Protein AF-A0A9X4F1B0-F1 (afdb_monomer_lite)

Sequence (194 aa):
MTNMTQTQSIPEAIMDEMKFLKGLIDATNFKSEKLDIEIDTTTKAVSFPEFNGCAVGMLINTGKCFYTSEEDACSSVYDLMYIISTDCQPSLTGGTTVRLNSSVKWQGVAPRTFSCEYDLASEAGIPPSIYEAYAYLSANSELSKGELLEIFGGAVCSLACNTFYYDFDYAGDLESFYFDAYAAFNRDLETIQH

Radius of gyration: 16.37 Å; chains: 1; bounding box: 52×37×41 Å

Foldseek 3Di:
DDPPPVQLAQPPLCVLVLVQVVCLVVVNPDDDPPAPQAADPVDSQWDFDDDPRFRLFIAGGSPPPLPPPVDDSVVSLLVLCVQFPKAWDPDPVDAQKIKIKTWGDDPQADIDIDIDIDRLVPLAAPPSRLSVNLSSCVVGDPDHSRVSVRSSRSNSNNCCVPYQVPPCVRHPPPPDRGNRNVSRSVVNVVSVVD

Structure (mmCIF, N/CA/C/O backbone):
data_AF-A0A9X4F1B0-F1
#
_entry.id   AF-A0A9X4F1B0-F1
#
loop_
_atom_site.group_PDB
_atom_site.id
_atom_site.type_symbol
_atom_site.label_atom_id
_atom_site.label_alt_id
_atom_site.label_comp_id
_atom_site.label_asym_id
_atom_site.label_entity_id
_atom_site.label_seq_id
_atom_site.pdbx_PDB_ins_code
_atom_site.Cartn_x
_atom_site.Cartn_y
_atom_site.Cartn_z
_atom_site.occupancy
_atom_site.B_iso_or_equiv
_atom_site.auth_seq_id
_atom_site.auth_comp_id
_atom_site.auth_asym_id
_atom_site.auth_atom_id
_atom_site.pdbx_PDB_model_num
ATOM 1 N N . MET A 1 1 ? 28.992 -13.591 -9.289 1.00 33.53 1 MET A N 1
ATOM 2 C CA . MET A 1 1 ? 28.384 -12.489 -8.521 1.00 33.53 1 MET A CA 1
ATOM 3 C C . MET A 1 1 ? 26.982 -12.938 -8.194 1.00 33.53 1 MET A C 1
ATOM 5 O O . MET A 1 1 ? 26.207 -13.176 -9.105 1.00 33.53 1 MET A O 1
ATOM 9 N N . THR A 1 2 ? 26.737 -13.244 -6.928 1.00 30.97 2 THR A N 1
ATOM 10 C CA . THR A 1 2 ? 25.437 -13.689 -6.430 1.00 30.97 2 THR A CA 1
ATOM 11 C C . THR A 1 2 ? 24.488 -12.502 -6.515 1.00 30.97 2 THR A C 1
ATOM 13 O O . THR A 1 2 ? 24.719 -11.500 -5.843 1.00 30.97 2 THR A O 1
ATOM 16 N N . ASN A 1 3 ? 23.465 -12.598 -7.368 1.00 32.06 3 ASN A N 1
ATOM 17 C CA . ASN A 1 3 ? 22.333 -11.682 -7.337 1.00 32.06 3 ASN A CA 1
ATOM 18 C C . ASN A 1 3 ? 21.725 -11.782 -5.939 1.00 32.06 3 ASN A C 1
ATOM 20 O O . ASN A 1 3 ? 21.095 -12.782 -5.602 1.00 32.06 3 ASN A O 1
ATOM 24 N N . MET A 1 4 ? 21.969 -10.774 -5.106 1.00 32.81 4 MET A N 1
ATOM 25 C CA . MET A 1 4 ? 21.126 -10.537 -3.948 1.00 32.81 4 MET A CA 1
ATOM 26 C C . MET A 1 4 ? 19.821 -9.977 -4.502 1.00 32.81 4 MET A C 1
ATOM 28 O O . MET A 1 4 ? 19.655 -8.767 -4.598 1.00 32.81 4 MET A O 1
ATOM 32 N N . THR A 1 5 ? 18.914 -10.858 -4.919 1.00 38.12 5 THR A N 1
ATOM 33 C CA . THR A 1 5 ? 17.488 -10.540 -4.884 1.00 38.12 5 THR A CA 1
ATOM 34 C C . THR A 1 5 ? 17.197 -10.186 -3.435 1.00 38.12 5 THR A C 1
ATOM 36 O O . THR A 1 5 ? 17.146 -11.067 -2.578 1.00 38.12 5 THR A O 1
ATOM 39 N N . GLN A 1 6 ? 17.141 -8.887 -3.138 1.00 43.72 6 GLN A N 1
ATOM 40 C CA . GLN A 1 6 ? 16.559 -8.390 -1.903 1.00 43.72 6 GLN A CA 1
ATOM 41 C C . GLN A 1 6 ? 15.164 -9.003 -1.853 1.00 43.72 6 GLN A C 1
ATOM 43 O O . GLN A 1 6 ? 14.332 -8.703 -2.706 1.00 43.72 6 GLN A O 1
ATOM 48 N N . THR A 1 7 ? 14.947 -9.952 -0.946 1.00 48.16 7 THR A N 1
ATOM 49 C CA . THR A 1 7 ? 13.636 -10.565 -0.780 1.00 48.16 7 THR A CA 1
ATOM 50 C C . THR A 1 7 ? 12.673 -9.442 -0.422 1.00 48.16 7 THR A C 1
ATOM 52 O O . THR A 1 7 ? 12.816 -8.812 0.625 1.00 48.16 7 THR A O 1
ATOM 55 N N . GLN A 1 8 ? 11.753 -9.149 -1.336 1.00 60.47 8 GLN A N 1
ATOM 56 C CA . GLN A 1 8 ? 10.636 -8.238 -1.141 1.00 60.47 8 GLN A CA 1
ATOM 57 C C . GLN A 1 8 ? 9.850 -8.785 0.061 1.00 60.47 8 GLN A C 1
ATOM 59 O O . GLN A 1 8 ? 9.209 -9.824 -0.049 1.00 60.47 8 GLN A O 1
ATOM 64 N N . SER A 1 9 ? 10.017 -8.202 1.254 1.00 73.12 9 SER A N 1
ATOM 65 C CA . SER A 1 9 ? 9.435 -8.768 2.476 1.00 73.12 9 SER A CA 1
ATOM 66 C C . SER A 1 9 ? 8.423 -7.813 3.082 1.00 73.12 9 SER A C 1
ATOM 68 O O . SER A 1 9 ? 8.792 -6.769 3.625 1.00 73.12 9 SER A O 1
ATOM 70 N N . ILE A 1 10 ? 7.152 -8.206 3.040 1.00 87.75 10 ILE A N 1
ATOM 71 C CA . ILE A 1 10 ? 6.103 -7.605 3.863 1.00 87.75 10 ILE A CA 1
ATOM 72 C C . ILE A 1 10 ? 6.537 -7.724 5.340 1.00 87.75 10 ILE A C 1
ATOM 74 O O . ILE A 1 10 ? 6.800 -8.843 5.794 1.00 87.75 10 ILE A O 1
ATOM 78 N N . PRO A 1 11 ? 6.627 -6.620 6.110 1.00 91.38 11 PRO A N 1
ATOM 79 C CA . PRO A 1 11 ? 6.965 -6.681 7.526 1.00 91.38 11 PRO A CA 1
ATOM 80 C C . PRO A 1 11 ? 6.012 -7.602 8.297 1.00 91.38 11 PRO A C 1
ATOM 82 O O . PRO A 1 11 ? 4.794 -7.504 8.161 1.00 91.38 11 PRO A O 1
ATOM 85 N N . GLU A 1 12 ? 6.555 -8.460 9.166 1.00 89.44 12 GLU A N 1
ATOM 86 C CA . GLU A 1 12 ? 5.761 -9.421 9.953 1.00 89.44 12 GLU A CA 1
ATOM 87 C C . GLU A 1 12 ? 4.644 -8.735 10.759 1.00 89.44 12 GLU A C 1
ATOM 89 O O . GLU A 1 12 ? 3.539 -9.260 10.874 1.00 89.44 12 GLU A O 1
ATOM 94 N N . ALA A 1 13 ? 4.909 -7.516 11.239 1.00 90.81 13 ALA A N 1
ATOM 95 C CA . ALA A 1 13 ? 3.975 -6.707 12.017 1.00 90.81 13 ALA A CA 1
ATOM 96 C C . ALA A 1 13 ? 2.669 -6.347 11.287 1.00 90.81 13 ALA A C 1
ATOM 98 O O . ALA A 1 13 ? 1.725 -5.933 11.953 1.00 90.81 13 ALA A O 1
ATOM 99 N N . ILE A 1 14 ? 2.623 -6.470 9.955 1.00 92.44 14 ILE A N 1
ATOM 100 C CA . ILE A 1 14 ? 1.449 -6.134 9.131 1.00 92.44 14 ILE A CA 1
ATOM 101 C C . ILE A 1 14 ? 0.920 -7.327 8.324 1.00 92.44 14 ILE A C 1
ATOM 103 O O . ILE A 1 14 ? 0.084 -7.181 7.432 1.00 92.44 14 ILE A O 1
ATOM 107 N N . MET A 1 15 ? 1.451 -8.521 8.589 1.00 89.94 15 MET A N 1
ATOM 108 C CA . MET A 1 15 ? 1.166 -9.720 7.807 1.00 89.94 15 MET A CA 1
ATOM 109 C C . MET A 1 15 ? -0.302 -10.153 7.913 1.00 89.94 15 MET A C 1
ATOM 111 O O . MET A 1 15 ? -0.893 -10.596 6.927 1.00 89.94 15 MET A O 1
ATOM 115 N N . ASP A 1 16 ? -0.892 -10.037 9.105 1.00 88.81 16 ASP A N 1
ATOM 116 C CA . ASP A 1 16 ? -2.284 -10.427 9.344 1.00 88.81 16 ASP A CA 1
ATOM 117 C C . ASP A 1 16 ? -3.244 -9.507 8.561 1.00 88.81 16 ASP A C 1
ATOM 119 O O . ASP A 1 16 ? -4.228 -9.984 7.993 1.00 88.81 16 ASP A O 1
ATOM 123 N N . GLU A 1 17 ? -2.925 -8.215 8.448 1.00 89.75 17 GLU A N 1
ATOM 124 C CA . GLU A 1 17 ? -3.649 -7.225 7.644 1.00 89.75 17 GLU A CA 1
ATOM 125 C C . GLU A 1 17 ? -3.557 -7.519 6.145 1.00 89.75 17 GLU A C 1
ATOM 127 O O . GLU A 1 17 ? -4.572 -7.477 5.450 1.00 89.75 17 GLU A O 1
ATOM 132 N N . MET A 1 18 ? -2.369 -7.863 5.638 1.00 91.62 18 MET A N 1
ATOM 133 C CA . MET A 1 18 ? -2.198 -8.186 4.215 1.00 91.62 18 MET A CA 1
ATOM 134 C C . MET A 1 18 ? -2.918 -9.490 3.837 1.00 91.62 18 MET A C 1
ATOM 136 O O . MET A 1 18 ? -3.557 -9.569 2.788 1.00 91.62 18 MET A O 1
ATOM 140 N N . LYS A 1 19 ? -2.906 -10.498 4.721 1.00 88.06 19 LYS A N 1
ATOM 141 C CA . LYS A 1 19 ? -3.709 -11.724 4.552 1.00 88.06 19 LYS A CA 1
ATOM 142 C C . LYS A 1 19 ? -5.207 -11.443 4.591 1.00 88.06 19 LYS A C 1
ATOM 144 O O . LYS A 1 19 ? -5.957 -12.033 3.816 1.00 88.06 19 LYS A O 1
ATOM 149 N N . PHE A 1 20 ? -5.640 -10.537 5.465 1.00 87.12 20 PHE A N 1
ATOM 150 C CA . PHE A 1 20 ? -7.028 -10.097 5.501 1.00 87.12 20 PHE A CA 1
ATOM 151 C C . PHE A 1 20 ? -7.445 -9.446 4.187 1.00 87.12 20 PHE A C 1
ATOM 153 O O . PHE A 1 20 ? -8.423 -9.883 3.583 1.00 87.12 20 PHE A O 1
ATOM 160 N N . LEU A 1 21 ? -6.654 -8.491 3.696 1.00 87.75 21 LEU A N 1
ATOM 161 C CA . LEU A 1 21 ? -6.894 -7.820 2.422 1.00 87.75 21 LEU A CA 1
ATOM 162 C C . LEU A 1 21 ? -6.955 -8.807 1.243 1.00 87.75 21 LEU A C 1
ATOM 164 O O . LEU A 1 21 ? -7.849 -8.708 0.404 1.00 87.75 21 LEU A O 1
ATOM 168 N N . LYS A 1 22 ? -6.081 -9.820 1.218 1.00 87.62 22 LYS A N 1
ATOM 169 C CA . LYS A 1 22 ? -6.146 -10.919 0.240 1.00 87.62 22 LYS A CA 1
ATOM 170 C C . LYS A 1 22 ? -7.452 -11.696 0.307 1.00 87.62 22 LYS A C 1
ATOM 172 O O . LYS A 1 22 ? -8.064 -11.951 -0.726 1.00 87.62 22 LYS A O 1
ATOM 177 N N . GLY A 1 23 ? -7.899 -12.023 1.518 1.00 83.75 23 GLY A N 1
ATOM 178 C CA . GLY A 1 23 ? -9.178 -12.687 1.730 1.00 83.75 23 GLY A CA 1
ATOM 179 C C . GLY A 1 23 ? -10.347 -11.908 1.123 1.00 83.75 23 GLY A C 1
ATOM 180 O O . GLY A 1 23 ? -11.188 -12.510 0.452 1.00 83.75 23 GLY A O 1
ATOM 181 N N . LEU A 1 24 ? -10.343 -10.576 1.280 1.00 80.81 24 LEU A N 1
ATOM 182 C CA . LEU A 1 24 ? -11.336 -9.683 0.669 1.00 80.81 24 LEU A CA 1
ATOM 183 C C . LEU A 1 24 ? -11.280 -9.691 -0.856 1.00 80.81 24 LEU A C 1
ATOM 185 O O . LEU A 1 24 ? -12.324 -9.777 -1.499 1.00 80.81 24 LEU A O 1
ATOM 189 N N . ILE A 1 25 ? -10.075 -9.605 -1.426 1.00 84.31 25 ILE A N 1
ATOM 190 C CA . ILE A 1 25 ? -9.857 -9.618 -2.879 1.00 84.31 25 ILE A CA 1
ATOM 191 C C . ILE A 1 25 ? -10.375 -10.924 -3.489 1.00 84.31 25 ILE A C 1
ATOM 193 O O . ILE A 1 25 ? -11.058 -10.899 -4.511 1.00 84.31 25 ILE A O 1
ATOM 197 N N . ASP A 1 26 ? -10.117 -12.053 -2.831 1.00 82.50 26 ASP A N 1
ATOM 198 C CA . ASP A 1 26 ? -10.555 -13.374 -3.292 1.00 82.50 26 ASP A CA 1
ATOM 199 C C . ASP A 1 26 ? -12.047 -13.640 -3.033 1.00 82.50 26 ASP A C 1
ATOM 201 O O . ASP A 1 26 ? -12.550 -14.719 -3.353 1.00 82.50 26 ASP A O 1
ATOM 205 N N . ALA A 1 27 ? -12.761 -12.686 -2.420 1.00 72.31 27 ALA A N 1
ATOM 206 C CA . ALA A 1 27 ? -14.133 -12.841 -1.935 1.00 72.31 27 ALA A CA 1
ATOM 207 C C . ALA A 1 27 ? -14.325 -14.088 -1.048 1.00 72.31 27 ALA A C 1
ATOM 209 O O . ALA A 1 27 ? -15.426 -14.630 -0.907 1.00 72.31 27 ALA A O 1
ATOM 210 N N . THR A 1 28 ? -13.244 -14.548 -0.422 1.00 60.69 28 THR A N 1
ATOM 211 C CA . THR A 1 28 ? -13.308 -15.551 0.632 1.00 60.69 28 THR A CA 1
ATOM 212 C C . THR A 1 28 ? -13.717 -14.810 1.898 1.00 60.69 28 THR A C 1
ATOM 214 O O . THR A 1 28 ? -13.151 -13.767 2.202 1.00 60.69 28 THR A O 1
ATOM 217 N N . ASN A 1 29 ? -14.734 -15.282 2.623 1.00 57.25 29 ASN A N 1
ATOM 218 C CA . ASN A 1 29 ? -15.182 -14.664 3.880 1.00 57.25 29 ASN A CA 1
ATOM 219 C C . ASN A 1 29 ? -14.100 -14.800 4.973 1.00 57.25 29 ASN A C 1
ATOM 221 O O . ASN A 1 29 ? -14.256 -15.559 5.931 1.00 57.25 29 ASN A O 1
ATOM 225 N N . PHE A 1 30 ? -12.980 -14.100 4.814 1.00 59.97 30 PHE A N 1
ATOM 226 C CA . PHE A 1 30 ? -11.864 -14.110 5.733 1.00 59.97 30 PHE A CA 1
ATOM 227 C C . PHE A 1 30 ? -12.185 -13.172 6.892 1.00 59.97 30 PHE A C 1
ATOM 229 O O . PHE A 1 30 ? -12.350 -11.966 6.724 1.00 59.97 30 PHE A O 1
ATOM 236 N N . LYS A 1 31 ? -12.288 -13.749 8.086 1.00 61.03 31 LYS A N 1
ATOM 237 C CA . LYS A 1 31 ? -12.409 -13.012 9.339 1.00 61.03 31 LYS A CA 1
ATOM 238 C C . LYS A 1 31 ? -11.151 -13.283 10.144 1.00 61.03 31 LYS A C 1
ATOM 240 O O . LYS A 1 31 ? -10.922 -14.420 10.549 1.00 61.03 31 LYS A O 1
ATOM 245 N N . SER A 1 32 ? -10.336 -12.258 10.359 1.00 56.75 32 SER A N 1
ATOM 246 C CA . SER A 1 32 ? -9.259 -12.345 11.341 1.00 56.75 32 SER A CA 1
ATOM 247 C C . SER A 1 32 ? -9.835 -11.995 12.706 1.00 56.75 32 SER A C 1
ATOM 249 O O . SER A 1 32 ? -10.306 -10.882 12.901 1.00 56.75 32 SER A O 1
ATOM 251 N N . GLU A 1 33 ? -9.770 -12.920 13.666 1.00 58.81 33 GLU A N 1
ATOM 252 C CA . GLU A 1 33 ? -10.184 -12.663 15.057 1.00 58.81 33 GLU A CA 1
ATOM 253 C C . GLU A 1 33 ? -9.359 -11.546 15.726 1.00 58.81 33 GLU A C 1
ATOM 255 O O . GLU A 1 33 ? -9.761 -11.011 16.755 1.00 58.81 33 GLU A O 1
ATOM 260 N N . LYS A 1 34 ? -8.206 -11.185 15.144 1.00 60.31 34 LYS A N 1
ATOM 261 C CA . LYS A 1 34 ? -7.325 -10.112 15.626 1.00 60.31 34 LYS A CA 1
ATOM 262 C C . LYS A 1 34 ? -7.602 -8.750 14.992 1.00 60.31 34 LYS A C 1
ATOM 264 O O . LYS A 1 34 ? -7.084 -7.750 15.482 1.00 60.31 34 LYS A O 1
ATOM 269 N N . LEU A 1 35 ? -8.341 -8.707 13.883 1.00 62.69 35 LEU A N 1
ATOM 270 C CA . LEU A 1 35 ? -8.624 -7.474 13.159 1.00 62.69 35 LEU A CA 1
ATOM 271 C C . LEU A 1 35 ? -10.096 -7.130 13.352 1.00 62.69 35 LEU A C 1
ATOM 273 O O . LEU A 1 35 ? -10.968 -7.723 12.723 1.00 62.69 35 LEU A O 1
ATOM 277 N N . ASP A 1 36 ? -10.358 -6.161 14.226 1.00 66.56 36 ASP A N 1
ATOM 278 C CA . ASP A 1 36 ? -11.689 -5.579 14.402 1.00 66.56 36 ASP A CA 1
ATOM 279 C C . ASP A 1 36 ? -11.979 -4.597 13.252 1.00 66.56 36 ASP A C 1
ATOM 281 O O . ASP A 1 36 ? -11.922 -3.376 13.405 1.00 66.56 36 ASP A O 1
ATOM 285 N N . ILE A 1 37 ? -12.166 -5.148 12.047 1.00 69.81 37 ILE A N 1
ATOM 286 C CA . ILE A 1 37 ? -12.457 -4.400 10.819 1.00 69.81 37 ILE A CA 1
ATOM 287 C C . ILE A 1 37 ? -13.871 -4.761 10.368 1.00 69.81 37 ILE A C 1
ATOM 289 O O . ILE A 1 37 ? -14.137 -5.879 9.922 1.00 69.81 37 ILE A O 1
ATOM 293 N N . GLU A 1 38 ? -14.779 -3.794 10.458 1.00 63.78 38 GLU A N 1
ATOM 294 C CA . GLU A 1 38 ? -16.081 -3.871 9.801 1.00 63.78 38 GLU A CA 1
ATOM 295 C C . GLU A 1 38 ? -15.926 -3.405 8.352 1.00 63.78 38 GLU A C 1
ATOM 297 O O . GLU A 1 38 ? -15.273 -2.399 8.095 1.00 63.78 38 GLU A O 1
ATOM 302 N N . ILE A 1 39 ? -16.506 -4.149 7.412 1.00 64.69 39 ILE A N 1
ATOM 303 C CA . ILE A 1 39 ? -16.523 -3.799 5.991 1.00 64.69 39 ILE A CA 1
ATOM 304 C C . ILE A 1 39 ? -17.965 -3.663 5.557 1.00 64.69 39 ILE A C 1
ATOM 306 O O . ILE A 1 39 ? -18.800 -4.521 5.863 1.00 64.69 39 ILE A O 1
ATOM 310 N N . ASP A 1 40 ? -18.244 -2.610 4.800 1.00 58.22 40 ASP A N 1
ATOM 311 C CA . ASP A 1 40 ? -19.536 -2.447 4.163 1.00 58.22 40 ASP A CA 1
ATOM 312 C C . ASP A 1 40 ? -19.747 -3.513 3.076 1.00 58.22 40 ASP A C 1
ATOM 314 O O . ASP A 1 40 ? -19.269 -3.418 1.947 1.00 58.22 40 ASP A O 1
ATOM 318 N N . THR A 1 41 ? -20.508 -4.547 3.434 1.00 56.31 41 THR A N 1
ATOM 319 C CA . THR A 1 41 ? -20.880 -5.657 2.543 1.00 56.31 41 THR A CA 1
ATOM 320 C C . THR A 1 41 ? -21.817 -5.263 1.396 1.00 56.31 41 THR A C 1
ATOM 322 O O . THR A 1 41 ? -22.131 -6.109 0.557 1.00 56.31 41 THR A O 1
ATOM 325 N N . THR A 1 42 ? -22.298 -4.014 1.349 1.00 53.53 42 THR A N 1
ATOM 326 C CA . THR A 1 42 ? -23.206 -3.542 0.292 1.00 53.53 42 THR A CA 1
ATOM 327 C C . THR A 1 42 ? -22.476 -3.070 -0.969 1.00 53.53 42 THR A C 1
ATOM 329 O O . THR A 1 42 ? -23.097 -2.974 -2.030 1.00 53.53 42 THR A O 1
ATOM 332 N N . THR A 1 43 ? -21.158 -2.848 -0.896 1.00 59.19 43 THR A N 1
ATOM 333 C CA . THR A 1 43 ? -20.305 -2.472 -2.035 1.00 59.19 43 THR A CA 1
ATOM 334 C C . THR A 1 43 ? -19.128 -3.443 -2.198 1.00 59.19 43 THR A C 1
ATOM 336 O O . THR A 1 43 ? -18.871 -4.288 -1.341 1.00 59.19 43 THR A O 1
ATOM 339 N N . LYS A 1 44 ? -18.413 -3.385 -3.334 1.00 64.81 44 LYS A N 1
ATOM 340 C CA . LYS A 1 44 ? -17.152 -4.130 -3.478 1.00 64.81 44 LYS A CA 1
ATOM 341 C C . LYS A 1 44 ? -16.124 -3.530 -2.512 1.00 64.81 44 LYS A C 1
ATOM 343 O O . LYS A 1 44 ? -15.675 -2.411 -2.731 1.00 64.81 44 LYS A O 1
ATOM 348 N N . ALA A 1 45 ? -15.748 -4.294 -1.486 1.00 73.62 45 ALA A N 1
ATOM 349 C CA . ALA A 1 45 ? -14.795 -3.891 -0.447 1.00 73.62 45 ALA A CA 1
ATOM 350 C C . ALA A 1 45 ? -13.409 -3.513 -0.989 1.00 73.62 45 ALA A C 1
ATOM 352 O O . ALA A 1 45 ? -12.715 -2.691 -0.402 1.00 73.62 45 ALA A O 1
ATOM 353 N N . VAL A 1 46 ? -13.005 -4.115 -2.108 1.00 79.81 46 VAL A N 1
ATOM 354 C CA . VAL A 1 46 ? -11.775 -3.776 -2.823 1.00 79.81 46 VAL A CA 1
ATOM 355 C C . VAL A 1 46 ? -12.101 -3.637 -4.304 1.00 79.81 46 VAL A C 1
ATOM 357 O O . VAL A 1 46 ? -12.821 -4.463 -4.874 1.00 79.81 46 VAL A O 1
ATOM 360 N N . SER A 1 47 ? -11.582 -2.591 -4.938 1.00 80.19 47 SER A N 1
ATOM 361 C CA . SER A 1 47 ? -11.661 -2.401 -6.383 1.00 80.19 47 SER A CA 1
ATOM 362 C C . SER A 1 47 ? -10.317 -1.963 -6.945 1.00 80.19 47 SER A C 1
ATOM 364 O O . SER A 1 47 ? -9.521 -1.321 -6.265 1.00 80.19 47 SER A O 1
ATOM 366 N N . PHE A 1 48 ? -10.068 -2.332 -8.194 1.00 82.38 48 PHE A N 1
ATOM 367 C CA . PHE A 1 48 ? -8.844 -2.013 -8.910 1.00 82.38 48 PHE A CA 1
ATOM 368 C C . PHE A 1 48 ? -9.230 -1.147 -10.109 1.00 82.38 48 PHE A C 1
ATOM 370 O O . PHE A 1 48 ? -9.782 -1.682 -11.071 1.00 82.38 48 PHE A O 1
ATOM 377 N N . PRO A 1 49 ? -9.051 0.184 -10.045 1.00 73.69 49 PRO A N 1
ATOM 378 C CA . PRO A 1 49 ? -9.284 1.050 -11.191 1.00 73.69 49 PRO A CA 1
ATOM 379 C C . PRO A 1 49 ? -8.434 0.600 -12.379 1.00 73.69 49 PRO A C 1
ATOM 381 O O . PRO A 1 49 ? -7.236 0.358 -12.232 1.00 73.69 49 PRO A O 1
ATOM 384 N N . GLU A 1 50 ? -9.057 0.493 -13.549 1.00 72.00 50 GLU A N 1
ATOM 385 C CA . GLU A 1 50 ? -8.390 0.044 -14.767 1.00 72.00 50 GLU A CA 1
ATOM 386 C C . GLU A 1 50 ? -8.102 1.219 -15.704 1.00 72.00 50 GLU A C 1
ATOM 388 O O . GLU A 1 50 ? -8.969 2.056 -15.964 1.00 72.00 50 GLU A O 1
ATOM 393 N N . PHE A 1 51 ? -6.897 1.248 -16.269 1.00 62.22 51 PHE A N 1
ATOM 394 C CA . PHE A 1 51 ? -6.534 2.123 -17.381 1.00 62.22 51 PHE A CA 1
ATOM 395 C C . PHE A 1 51 ? -5.855 1.283 -18.462 1.00 62.22 51 PHE A C 1
ATOM 397 O O . PHE A 1 51 ? -4.907 0.556 -18.178 1.00 62.22 51 PHE A O 1
ATOM 404 N N . ASN A 1 52 ? -6.370 1.332 -19.696 1.00 61.66 52 ASN A N 1
ATOM 405 C CA . ASN A 1 52 ? -5.915 0.499 -20.820 1.00 61.66 52 ASN A CA 1
ATOM 406 C C . ASN A 1 52 ? -5.845 -1.018 -20.520 1.00 61.66 52 ASN A C 1
ATOM 408 O O . ASN A 1 52 ? -5.034 -1.729 -21.106 1.00 61.66 52 ASN A O 1
ATOM 412 N N . GLY A 1 53 ? -6.715 -1.524 -19.639 1.00 61.28 53 GLY A N 1
ATOM 413 C CA . GLY A 1 53 ? -6.755 -2.941 -19.258 1.00 61.28 53 GLY A CA 1
ATOM 414 C C . GLY A 1 53 ? -5.755 -3.348 -18.169 1.00 61.28 53 GLY A C 1
ATOM 415 O O . GLY A 1 53 ? -5.646 -4.536 -17.881 1.00 61.28 53 GLY A O 1
ATOM 416 N N . CYS A 1 54 ? -5.052 -2.392 -17.553 1.00 61.75 54 CYS A N 1
ATOM 417 C CA . CYS A 1 54 ? -4.172 -2.621 -16.406 1.00 61.75 54 CYS A CA 1
ATOM 418 C C . CYS A 1 5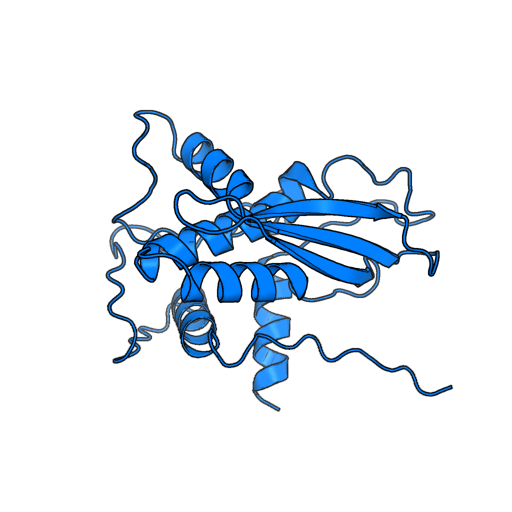4 ? -4.790 -2.048 -15.126 1.00 61.75 54 CYS A C 1
ATOM 420 O O . CYS A 1 54 ? -5.288 -0.920 -15.132 1.00 61.75 54 CYS A O 1
ATOM 422 N N . ALA A 1 55 ? -4.719 -2.799 -14.024 1.00 72.81 55 ALA A N 1
ATOM 423 C CA . ALA A 1 55 ? -5.142 -2.354 -12.698 1.00 72.81 55 ALA A CA 1
ATOM 424 C C . ALA A 1 55 ? -4.148 -1.329 -12.127 1.00 72.81 55 ALA A C 1
ATOM 426 O O . ALA A 1 55 ? -3.195 -1.689 -11.445 1.00 72.81 55 ALA A O 1
ATOM 427 N N . VAL A 1 56 ? -4.364 -0.042 -12.390 1.00 71.81 56 VAL A N 1
ATOM 428 C CA . VAL A 1 56 ? -3.427 1.035 -12.023 1.00 71.81 56 VAL A CA 1
ATOM 429 C C . VAL A 1 56 ? -3.508 1.456 -10.553 1.00 71.81 56 VAL A C 1
ATOM 431 O O . VAL A 1 56 ? -2.759 2.313 -10.106 1.00 71.81 56 VAL A O 1
ATOM 434 N N . GLY A 1 57 ? -4.395 0.876 -9.752 1.00 77.75 57 GLY A N 1
ATOM 435 C CA . GLY A 1 57 ? -4.506 1.245 -8.345 1.00 77.75 57 GLY A CA 1
ATOM 436 C C . GLY A 1 57 ? -5.282 0.234 -7.525 1.00 77.75 57 GLY A C 1
ATOM 437 O O . GLY A 1 57 ? -5.786 -0.756 -8.051 1.00 77.75 57 GLY A O 1
ATOM 438 N N . MET A 1 58 ? -5.392 0.508 -6.230 1.00 85.88 58 MET A N 1
ATOM 439 C CA . MET A 1 58 ? -6.135 -0.303 -5.276 1.00 85.88 58 MET A CA 1
ATOM 440 C C . MET A 1 58 ? -6.987 0.609 -4.395 1.00 85.88 58 MET A C 1
ATOM 442 O O . MET A 1 58 ? -6.472 1.385 -3.598 1.00 85.88 58 MET A O 1
ATOM 446 N N . LEU A 1 59 ? -8.303 0.513 -4.531 1.00 81.62 59 LEU A N 1
ATOM 447 C CA . LEU A 1 59 ? -9.257 1.208 -3.677 1.00 81.62 59 LEU A CA 1
ATOM 448 C C . LEU A 1 59 ? -9.828 0.215 -2.681 1.00 81.62 59 LEU A C 1
ATOM 450 O O . LEU A 1 59 ? -10.384 -0.809 -3.078 1.00 81.62 59 LEU A O 1
ATOM 454 N N . ILE A 1 60 ? -9.708 0.533 -1.399 1.00 81.31 60 ILE A N 1
ATOM 455 C CA . ILE A 1 60 ? -10.243 -0.272 -0.307 1.00 81.31 60 ILE A CA 1
ATOM 456 C C . ILE A 1 60 ? -11.348 0.553 0.341 1.00 81.31 60 ILE A C 1
ATOM 458 O O . ILE A 1 60 ? -11.141 1.720 0.649 1.00 81.31 60 ILE A O 1
ATOM 462 N N . ASN A 1 61 ? -12.530 -0.036 0.488 1.00 74.25 61 ASN A N 1
ATOM 463 C CA . ASN A 1 61 ? -13.683 0.583 1.122 1.00 74.25 61 ASN A CA 1
ATOM 464 C C . ASN A 1 61 ? -14.033 -0.195 2.386 1.00 74.25 61 ASN A C 1
ATOM 466 O O . ASN A 1 61 ? -14.550 -1.313 2.310 1.00 74.25 61 ASN A O 1
ATOM 470 N N . THR A 1 62 ? -13.775 0.400 3.548 1.00 70.31 62 THR A N 1
ATOM 471 C CA . THR A 1 62 ? -14.165 -0.194 4.834 1.00 70.31 62 THR A CA 1
ATOM 472 C C . THR A 1 62 ? -15.499 0.350 5.345 1.00 70.31 62 THR A C 1
ATOM 474 O O . THR A 1 62 ? -16.002 -0.090 6.372 1.00 70.31 62 THR A O 1
ATOM 477 N N . GLY A 1 63 ? -16.132 1.277 4.618 1.00 56.56 63 GLY A N 1
ATOM 478 C CA . GLY A 1 63 ? -17.462 1.803 4.934 1.00 56.56 63 GLY A CA 1
ATOM 479 C C . GLY A 1 63 ? -17.524 2.764 6.124 1.00 56.56 63 GLY A C 1
ATOM 480 O O . GLY A 1 63 ? -18.574 3.361 6.352 1.00 56.56 63 GLY A O 1
ATOM 481 N N . LYS A 1 64 ? -16.430 2.937 6.879 1.00 54.66 64 LYS A N 1
ATOM 482 C CA . LYS A 1 64 ? -16.354 3.872 8.014 1.00 54.66 64 LYS A CA 1
ATOM 483 C C . LYS A 1 64 ? -15.631 5.179 7.694 1.00 54.66 64 LYS A C 1
ATOM 485 O O . LYS A 1 64 ? -16.000 6.192 8.283 1.00 54.66 64 LYS A O 1
ATOM 490 N N . CYS A 1 65 ? -14.658 5.170 6.778 1.00 51.25 65 CYS A N 1
ATOM 491 C CA . CYS A 1 65 ? -13.707 6.276 6.626 1.00 51.25 65 CYS A CA 1
ATOM 492 C C . CYS A 1 65 ? -13.316 6.610 5.176 1.00 51.25 65 CYS A C 1
ATOM 494 O O . CYS A 1 65 ? -12.235 7.148 4.944 1.00 51.25 65 CYS A O 1
ATOM 496 N N . PHE A 1 66 ? -14.226 6.462 4.202 1.00 49.38 66 PHE A N 1
ATOM 497 C CA . PHE A 1 66 ? -14.135 7.366 3.050 1.00 49.38 66 PHE A CA 1
ATOM 498 C C . PHE A 1 66 ? -14.222 8.779 3.621 1.00 49.38 66 PHE A C 1
ATOM 500 O O . PHE A 1 66 ? -15.299 9.170 4.067 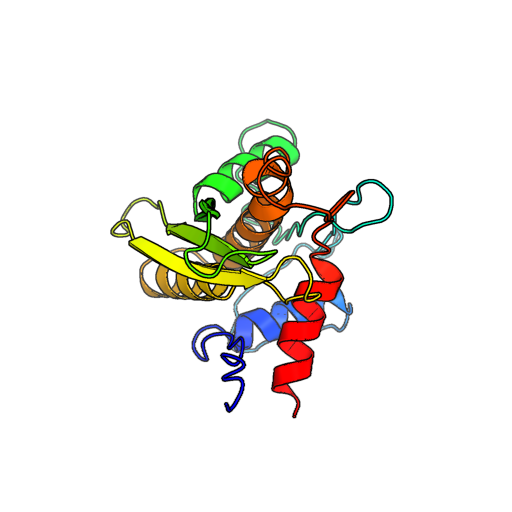1.00 49.38 66 PHE A O 1
ATOM 507 N N . TYR A 1 67 ? -13.078 9.470 3.720 1.00 46.78 67 TYR A N 1
ATOM 508 C CA . TYR A 1 67 ? -12.970 10.815 4.268 1.00 46.78 67 TYR A CA 1
ATOM 509 C C . TYR A 1 67 ? -14.091 11.633 3.654 1.00 46.78 67 TYR A C 1
ATOM 511 O O . TYR A 1 67 ? -14.079 11.925 2.458 1.00 46.78 67 TYR A O 1
ATOM 519 N N . THR A 1 68 ? -15.100 11.906 4.476 1.00 37.34 68 THR A N 1
ATOM 520 C CA . THR A 1 68 ? -16.304 12.622 4.098 1.00 37.34 68 THR A CA 1
ATOM 521 C C . THR A 1 68 ? -15.926 14.088 3.948 1.00 37.34 68 THR A C 1
ATOM 523 O O . THR A 1 68 ? -16.235 14.911 4.809 1.00 37.34 68 THR A O 1
ATOM 526 N N . SER A 1 69 ? -15.204 14.436 2.888 1.00 35.97 69 SER A N 1
ATOM 527 C CA . SER A 1 69 ? -15.547 15.669 2.205 1.00 35.97 69 SER A CA 1
ATOM 528 C C . SER A 1 69 ? -16.793 15.348 1.385 1.00 35.97 69 SER A C 1
ATOM 530 O O . SER A 1 69 ? -16.980 14.230 0.915 1.00 35.97 69 SER A O 1
ATOM 532 N N . GLU A 1 70 ? -17.714 16.291 1.271 1.00 40.19 70 GLU A N 1
ATOM 533 C CA . GLU A 1 70 ? -18.963 16.155 0.511 1.00 40.19 70 GLU A CA 1
ATOM 534 C C . GLU A 1 70 ? -18.719 16.067 -1.018 1.00 40.19 70 GLU A C 1
ATOM 536 O O . GLU A 1 70 ? -19.569 16.449 -1.822 1.00 40.19 70 GLU A O 1
ATOM 541 N N . GLU A 1 71 ? -17.547 15.580 -1.425 1.00 40.75 71 GLU A N 1
ATOM 542 C CA . GLU A 1 71 ? -17.058 15.467 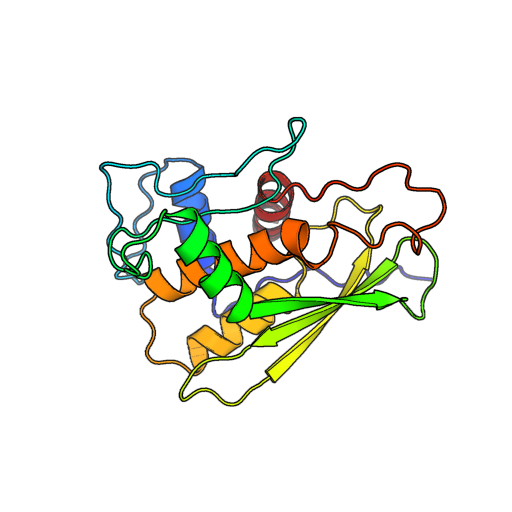-2.787 1.00 40.75 71 GLU A CA 1
ATOM 543 C C . GLU A 1 71 ? -16.877 13.993 -3.164 1.00 40.75 71 GLU A C 1
ATOM 545 O O . GLU A 1 71 ? -16.732 13.116 -2.318 1.00 40.75 71 GLU A O 1
ATOM 550 N N . ASP A 1 72 ? -16.959 13.732 -4.465 1.00 46.09 72 ASP A N 1
ATOM 551 C CA . ASP A 1 72 ? -16.904 12.418 -5.103 1.00 46.09 72 ASP A CA 1
ATOM 552 C C . ASP A 1 72 ? -15.821 11.497 -4.501 1.00 46.09 72 ASP A C 1
ATOM 554 O O . ASP A 1 72 ? -14.750 11.962 -4.114 1.00 46.09 72 ASP A O 1
ATOM 558 N N . ALA A 1 73 ? -16.047 10.179 -4.486 1.00 46.19 73 ALA A N 1
ATOM 559 C CA . ALA A 1 73 ? -15.132 9.186 -3.901 1.00 46.19 73 ALA A CA 1
ATOM 560 C C . ALA A 1 73 ? -13.687 9.297 -4.438 1.00 46.19 73 ALA A C 1
ATOM 562 O O . ALA A 1 73 ? -12.737 8.880 -3.781 1.00 46.19 73 ALA A O 1
ATOM 563 N N . CYS A 1 74 ? -13.514 9.893 -5.622 1.00 47.47 74 CYS A N 1
ATOM 564 C CA . CYS A 1 74 ? -12.214 10.226 -6.197 1.00 47.47 74 CYS A CA 1
ATOM 565 C C . CYS A 1 74 ? -11.444 11.295 -5.396 1.00 47.47 74 CYS A C 1
ATOM 567 O O . CYS A 1 74 ? -10.235 11.145 -5.230 1.00 47.47 74 CYS A O 1
ATOM 569 N N . SER A 1 75 ? -12.107 12.335 -4.871 1.00 49.69 75 SER A N 1
ATOM 570 C CA . SER A 1 75 ? -11.480 13.382 -4.044 1.00 49.69 75 SER A CA 1
ATOM 571 C C . SER A 1 75 ? -10.887 12.795 -2.761 1.00 49.69 75 SER A C 1
ATOM 573 O O . SER A 1 75 ? -9.729 13.060 -2.445 1.00 49.69 75 SER A O 1
ATOM 575 N N . SER A 1 76 ? -11.623 11.909 -2.079 1.00 63.44 76 SER A N 1
ATOM 576 C CA . SER A 1 76 ? -11.148 11.253 -0.852 1.00 63.44 76 SER A CA 1
ATOM 577 C C . SER A 1 76 ? -9.909 10.381 -1.089 1.00 63.44 76 SER A C 1
ATOM 579 O O . SER A 1 76 ? -9.048 10.275 -0.220 1.00 63.44 76 SER A O 1
ATOM 581 N N . VAL A 1 77 ? -9.777 9.763 -2.268 1.00 68.69 77 VAL A N 1
ATOM 582 C CA . VAL A 1 77 ? -8.605 8.935 -2.602 1.00 68.69 77 VAL A CA 1
ATOM 583 C C . VAL A 1 77 ? -7.357 9.790 -2.790 1.00 68.69 77 VAL A C 1
ATOM 585 O O . VAL A 1 77 ? -6.285 9.381 -2.346 1.00 68.69 77 VAL A O 1
ATOM 588 N N . TYR A 1 78 ? -7.474 10.977 -3.397 1.00 72.56 78 TYR A N 1
ATOM 589 C CA . TYR A 1 78 ? -6.339 11.897 -3.516 1.00 72.56 78 TYR A CA 1
ATOM 590 C C . TYR A 1 78 ? -5.787 12.291 -2.144 1.00 72.56 78 TYR A C 1
ATOM 592 O O . TYR A 1 78 ? -4.571 12.287 -1.967 1.00 72.56 78 TYR A O 1
ATOM 600 N N . ASP A 1 79 ? -6.651 12.534 -1.156 1.00 78.44 79 ASP A N 1
ATOM 601 C CA . ASP A 1 79 ? -6.217 12.824 0.215 1.00 78.44 79 ASP A CA 1
ATOM 602 C C . ASP A 1 79 ? -5.430 11.653 0.828 1.00 78.44 79 ASP A C 1
ATOM 604 O O . ASP A 1 79 ? -4.373 11.855 1.434 1.00 78.44 79 ASP A O 1
ATOM 608 N N . LEU A 1 80 ? -5.874 10.412 0.594 1.00 83.00 80 LEU A N 1
ATOM 609 C CA . LEU A 1 80 ? -5.170 9.207 1.051 1.00 83.00 80 LEU A CA 1
ATOM 610 C C . LEU A 1 80 ? -3.783 9.057 0.401 1.00 83.00 80 LEU A C 1
ATOM 612 O O . LEU A 1 80 ? -2.826 8.684 1.086 1.00 83.00 80 LEU A O 1
ATOM 616 N N . MET A 1 81 ? -3.638 9.407 -0.887 1.00 86.12 81 MET A N 1
ATOM 617 C CA . MET A 1 81 ? -2.344 9.394 -1.594 1.00 86.12 81 MET A CA 1
ATOM 618 C C . MET A 1 81 ? -1.305 10.335 -0.963 1.00 86.12 81 MET A C 1
ATOM 620 O O . MET A 1 81 ? -0.105 10.140 -1.154 1.00 86.12 81 MET A O 1
ATOM 624 N N . TYR A 1 82 ? -1.731 11.371 -0.231 1.00 86.38 82 TYR A N 1
ATOM 625 C CA . TYR A 1 82 ? -0.816 12.320 0.411 1.00 86.38 82 TYR A CA 1
ATOM 626 C C . TYR A 1 82 ? -0.356 11.891 1.808 1.00 86.38 82 TYR A C 1
ATOM 628 O O . TYR A 1 82 ? 0.651 12.417 2.293 1.00 86.38 82 TYR A O 1
ATOM 636 N N . ILE A 1 83 ? -1.048 10.937 2.441 1.00 88.56 83 ILE A N 1
ATOM 637 C CA . ILE A 1 83 ? -0.671 10.422 3.766 1.00 88.56 83 ILE A CA 1
ATOM 638 C C . ILE A 1 83 ? 0.568 9.534 3.654 1.00 88.56 83 ILE A C 1
ATOM 640 O O . ILE A 1 83 ? 1.513 9.697 4.428 1.00 88.56 83 ILE A O 1
ATOM 644 N N . ILE A 1 84 ? 0.586 8.628 2.675 1.00 92.12 84 ILE A N 1
ATOM 645 C CA . ILE A 1 84 ? 1.789 7.911 2.245 1.00 92.12 84 ILE A CA 1
ATOM 646 C C . ILE A 1 84 ? 2.025 8.269 0.781 1.00 92.12 84 ILE A C 1
ATOM 648 O O . ILE A 1 84 ? 1.497 7.624 -0.119 1.00 92.12 84 ILE A O 1
ATOM 652 N N . SER A 1 85 ? 2.820 9.312 0.554 1.00 89.25 85 SER A N 1
ATOM 653 C CA . SER A 1 85 ? 3.139 9.784 -0.794 1.00 89.25 85 SER A CA 1
ATOM 654 C C . SER A 1 85 ? 4.392 9.103 -1.327 1.00 89.25 85 SER A C 1
ATOM 656 O O . SER A 1 85 ? 5.400 9.063 -0.610 1.00 89.25 85 SER A O 1
ATOM 658 N N . THR A 1 86 ? 4.365 8.654 -2.581 1.00 87.94 86 THR A N 1
ATOM 659 C CA . THR A 1 86 ? 5.547 8.123 -3.264 1.00 87.94 86 THR A CA 1
ATOM 660 C C . THR A 1 86 ? 6.125 9.079 -4.299 1.00 87.94 86 THR A C 1
ATOM 662 O O . THR A 1 86 ? 5.402 9.672 -5.101 1.00 87.94 86 THR A O 1
ATOM 665 N N . ASP A 1 87 ? 7.449 9.200 -4.301 1.00 88.06 87 ASP A N 1
ATOM 666 C CA . ASP A 1 87 ? 8.221 9.880 -5.340 1.00 88.06 87 ASP A CA 1
ATOM 667 C C . ASP A 1 87 ? 9.300 8.955 -5.911 1.00 88.06 87 ASP A C 1
ATOM 669 O O . ASP A 1 87 ? 9.731 8.000 -5.255 1.00 88.06 87 ASP A O 1
ATOM 673 N N . CYS A 1 88 ? 9.708 9.223 -7.151 1.00 85.31 88 CYS A N 1
ATOM 674 C CA . CYS A 1 88 ? 10.790 8.514 -7.818 1.00 85.31 88 CYS A CA 1
ATOM 675 C C . CYS A 1 88 ? 11.989 9.432 -8.039 1.00 85.31 88 CYS A C 1
ATOM 677 O O . CYS A 1 88 ? 11.860 10.623 -8.324 1.00 85.31 88 CYS A O 1
ATOM 679 N N . GLN A 1 89 ? 13.175 8.848 -7.940 1.00 82.62 89 GLN A N 1
ATOM 680 C CA . GLN A 1 89 ? 14.439 9.479 -8.282 1.00 82.62 89 GLN A CA 1
ATOM 681 C C . GLN A 1 89 ? 15.244 8.537 -9.185 1.00 82.62 89 GLN A C 1
ATOM 683 O O . GLN A 1 89 ? 15.118 7.312 -9.057 1.00 82.62 89 GLN A O 1
ATOM 688 N N . PRO A 1 90 ? 16.109 9.072 -10.068 1.00 70.94 90 PRO A N 1
ATOM 689 C CA . PRO A 1 90 ? 17.029 8.248 -10.838 1.00 70.94 90 PRO A CA 1
ATOM 690 C C . PRO A 1 90 ? 17.862 7.357 -9.912 1.00 70.94 90 PRO A C 1
ATOM 692 O O . PRO A 1 90 ? 18.460 7.836 -8.943 1.00 70.94 90 PRO A O 1
ATOM 695 N N . SER A 1 91 ? 17.902 6.058 -10.205 1.00 72.56 91 SER A N 1
ATOM 696 C CA . SER A 1 91 ? 18.738 5.125 -9.455 1.00 72.56 91 SER A CA 1
ATOM 697 C C . SER A 1 91 ? 20.218 5.338 -9.775 1.00 72.56 91 SER A C 1
ATOM 699 O O . SER A 1 91 ? 20.597 5.608 -10.916 1.00 72.56 91 SER A O 1
ATOM 701 N N . LEU A 1 92 ? 21.084 5.133 -8.778 1.00 65.12 92 LEU A N 1
ATOM 702 C CA . LEU A 1 92 ? 22.539 5.104 -8.975 1.00 65.12 92 LEU A CA 1
ATOM 703 C C . LEU A 1 92 ? 23.003 3.860 -9.750 1.00 65.12 92 LEU A C 1
ATOM 705 O O . LEU A 1 92 ? 24.135 3.826 -10.232 1.00 65.12 92 LEU A O 1
ATOM 709 N N . THR A 1 93 ? 22.144 2.844 -9.857 1.00 63.69 93 THR A N 1
ATOM 710 C CA . THR A 1 93 ? 22.436 1.563 -10.516 1.00 63.69 93 THR A CA 1
ATOM 711 C C . THR A 1 93 ? 22.264 1.608 -12.039 1.00 63.69 93 THR A C 1
ATOM 713 O O . THR A 1 93 ? 22.841 0.771 -12.732 1.00 63.69 93 THR A O 1
ATOM 716 N N . GLY A 1 94 ? 21.557 2.617 -12.569 1.00 64.44 94 GLY A N 1
ATOM 717 C CA . GLY A 1 94 ? 21.271 2.777 -14.000 1.00 64.44 94 GLY A CA 1
ATOM 718 C C . GLY A 1 94 ? 20.254 1.766 -14.557 1.00 64.44 94 GLY A C 1
ATOM 719 O O . GLY A 1 94 ? 19.785 0.877 -13.851 1.00 64.44 94 GLY A O 1
ATOM 720 N N . GLY A 1 95 ? 19.903 1.903 -15.840 1.00 77.00 95 GLY A N 1
ATOM 721 C CA . GLY A 1 95 ? 18.947 1.017 -16.520 1.00 77.00 95 GLY A CA 1
ATOM 722 C C . GLY A 1 95 ? 17.486 1.309 -16.162 1.00 77.00 95 GLY A C 1
ATOM 723 O O . GLY A 1 95 ? 17.086 2.465 -16.090 1.00 77.00 95 GLY A O 1
ATOM 724 N N . THR A 1 96 ? 16.696 0.255 -15.951 1.00 79.19 96 THR A N 1
ATOM 725 C CA . THR A 1 96 ? 15.255 0.308 -15.627 1.00 79.19 96 THR A CA 1
ATOM 726 C C . THR A 1 96 ? 14.972 0.401 -14.126 1.00 79.19 96 THR A C 1
ATOM 728 O O . THR A 1 96 ? 13.819 0.376 -13.700 1.00 79.19 96 THR A O 1
ATOM 731 N N . THR A 1 97 ? 16.021 0.495 -13.305 1.00 84.19 97 THR A N 1
ATOM 732 C CA . THR A 1 97 ? 15.899 0.641 -11.855 1.00 84.19 97 THR A CA 1
ATOM 733 C C . THR A 1 97 ? 15.714 2.105 -11.478 1.00 84.19 97 THR A C 1
ATOM 735 O O . THR A 1 97 ? 16.447 2.979 -11.941 1.00 84.19 97 THR A O 1
ATOM 738 N N . VAL A 1 98 ? 14.763 2.368 -10.586 1.00 85.25 98 VAL A N 1
ATOM 739 C CA . VAL A 1 98 ? 14.516 3.680 -9.981 1.00 85.25 98 VAL A CA 1
ATOM 740 C C . VAL A 1 98 ? 14.589 3.577 -8.466 1.00 85.25 98 VAL A C 1
ATOM 742 O O . VAL A 1 98 ? 14.270 2.539 -7.886 1.00 85.25 98 VAL A O 1
ATOM 745 N N . ARG A 1 99 ? 14.973 4.670 -7.808 1.00 88.94 99 ARG A N 1
ATOM 746 C CA . ARG A 1 99 ? 14.852 4.772 -6.357 1.00 88.94 99 ARG A CA 1
ATOM 747 C C . ARG A 1 99 ? 13.477 5.330 -6.027 1.00 88.94 99 ARG A C 1
ATOM 749 O O . ARG A 1 99 ? 13.156 6.445 -6.434 1.00 88.94 99 ARG A O 1
ATOM 756 N N . LEU A 1 100 ? 12.689 4.582 -5.270 1.00 90.31 100 LEU A N 1
ATOM 757 C CA . LEU A 1 100 ? 11.395 5.030 -4.767 1.00 90.31 100 LEU A CA 1
ATOM 758 C C . LEU A 1 100 ? 11.528 5.491 -3.325 1.00 90.31 100 LEU A C 1
ATOM 760 O O . LEU A 1 100 ? 12.181 4.823 -2.521 1.00 90.31 100 LEU A O 1
ATOM 764 N N . ASN A 1 101 ? 10.887 6.609 -2.995 1.00 92.81 101 ASN A N 1
ATOM 765 C CA . ASN A 1 101 ? 10.766 7.103 -1.630 1.00 92.81 101 ASN A CA 1
ATOM 766 C C . ASN A 1 101 ? 9.289 7.161 -1.236 1.00 92.81 101 ASN A C 1
ATOM 768 O O . ASN A 1 101 ? 8.495 7.822 -1.895 1.00 92.81 101 ASN A O 1
ATOM 772 N N . SER A 1 102 ? 8.925 6.500 -0.140 1.00 94.88 102 SER A N 1
ATOM 773 C CA . SER A 1 102 ? 7.585 6.521 0.449 1.00 94.88 102 SER A CA 1
ATOM 774 C C . SER A 1 102 ? 7.62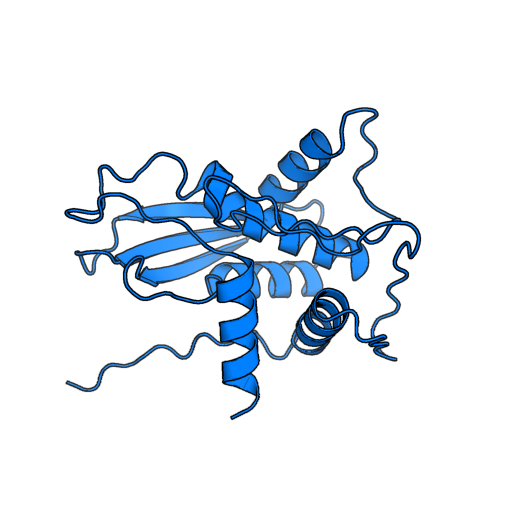1 7.342 1.734 1.00 94.88 102 SER A C 1
ATOM 776 O O . SER A 1 102 ? 8.293 6.970 2.699 1.00 94.88 102 SER A O 1
ATOM 778 N N . SER A 1 103 ? 6.926 8.478 1.746 1.00 96.00 103 SER A N 1
ATOM 779 C CA . SER A 1 103 ? 6.940 9.437 2.854 1.00 96.00 103 SER A CA 1
ATOM 780 C C . SER A 1 103 ? 5.615 9.449 3.606 1.00 96.00 103 SER A C 1
ATOM 782 O O . SER A 1 103 ? 4.571 9.690 3.008 1.00 96.00 103 SER A O 1
ATOM 784 N N . VAL A 1 104 ? 5.676 9.251 4.925 1.00 96.44 104 VAL A N 1
ATOM 785 C CA . VAL A 1 104 ? 4.524 9.293 5.833 1.00 96.44 104 VAL A CA 1
ATOM 786 C C . VAL A 1 104 ? 4.320 10.708 6.367 1.00 96.44 104 VAL A C 1
ATOM 788 O O . VAL A 1 104 ? 5.227 11.287 6.977 1.00 96.44 104 VAL A O 1
ATOM 791 N N . LYS A 1 105 ? 3.115 11.249 6.172 1.00 93.31 105 LYS A N 1
ATOM 792 C CA . LYS A 1 105 ? 2.664 12.551 6.679 1.00 93.31 105 LYS A CA 1
ATOM 793 C C . LYS A 1 105 ? 1.294 12.394 7.337 1.00 93.31 105 LYS A C 1
ATOM 795 O O . LYS A 1 105 ? 0.274 12.353 6.662 1.00 93.31 105 LYS A O 1
ATOM 800 N N . TRP A 1 106 ? 1.276 12.328 8.666 1.00 91.56 106 TRP A N 1
ATOM 801 C CA . TRP A 1 106 ? 0.043 12.208 9.443 1.00 91.56 106 TRP A CA 1
ATOM 802 C C . TRP A 1 106 ? 0.118 13.021 10.735 1.00 91.56 106 TRP A C 1
ATOM 804 O O . TRP A 1 106 ? 1.181 13.130 11.353 1.00 91.56 106 TRP A O 1
ATOM 814 N N . GLN A 1 107 ? -1.003 13.610 11.154 1.00 86.69 107 GLN A N 1
ATOM 815 C CA . GLN A 1 107 ? -1.048 14.399 12.382 1.00 86.69 107 GLN A CA 1
ATOM 816 C C . GLN A 1 107 ? -0.755 13.519 13.604 1.00 86.69 107 GLN A C 1
ATOM 818 O O . GLN A 1 107 ? -1.315 12.441 13.765 1.00 86.69 107 GLN A O 1
ATOM 823 N N . GLY A 1 108 ? 0.123 13.995 14.489 1.00 87.81 108 GLY A N 1
ATOM 824 C CA . GLY A 1 108 ? 0.507 13.253 15.694 1.00 87.81 108 GLY A CA 1
ATOM 825 C C . GLY A 1 108 ? 1.535 12.143 15.454 1.00 87.81 108 GLY A C 1
ATOM 826 O O . GLY A 1 108 ? 2.014 11.559 16.420 1.00 87.81 108 GLY A O 1
ATOM 827 N N . VAL A 1 109 ? 1.944 11.906 14.203 1.00 93.75 109 VAL A N 1
ATOM 828 C CA . VAL A 1 109 ? 3.019 10.974 13.838 1.00 93.75 109 VAL A CA 1
ATOM 829 C C . VAL A 1 109 ? 4.229 11.773 13.362 1.00 93.75 109 VAL A C 1
ATOM 831 O O . VAL A 1 109 ? 4.101 12.721 12.587 1.00 93.75 109 VAL A O 1
ATOM 834 N N . ALA A 1 110 ? 5.426 11.406 13.821 1.00 96.56 110 ALA A N 1
ATOM 835 C CA . ALA A 1 110 ? 6.647 12.038 13.333 1.00 96.56 110 ALA A CA 1
ATOM 836 C C . ALA A 1 110 ? 6.840 11.724 11.833 1.00 96.56 110 ALA A C 1
ATOM 838 O O . ALA A 1 110 ? 6.766 10.557 11.449 1.00 96.56 110 ALA A O 1
ATOM 839 N N . PRO A 1 111 ? 7.103 12.721 10.967 1.00 95.75 111 PRO A N 1
ATOM 840 C CA . PRO A 1 111 ? 7.329 12.459 9.551 1.00 95.75 111 PRO A CA 1
ATOM 841 C C . PRO A 1 111 ? 8.509 11.510 9.331 1.00 95.75 111 PRO A C 1
ATOM 843 O O . PRO A 1 111 ? 9.559 11.655 9.966 1.00 95.75 111 PRO A O 1
ATOM 846 N N . ARG A 1 112 ? 8.353 10.555 8.410 1.00 97.25 112 ARG A N 1
ATOM 847 C CA . ARG A 1 112 ? 9.403 9.586 8.079 1.00 97.25 112 ARG A CA 1
ATOM 848 C C . ARG A 1 112 ? 9.326 9.151 6.622 1.00 97.25 112 ARG A C 1
ATOM 850 O O . ARG A 1 112 ? 8.237 8.966 6.091 1.00 97.25 112 ARG A O 1
ATOM 857 N N . THR A 1 113 ? 10.490 8.946 6.015 1.00 96.81 113 THR A N 1
ATOM 858 C CA . THR A 1 113 ? 10.633 8.467 4.638 1.00 96.81 113 THR A CA 1
ATOM 859 C C . THR A 1 113 ? 11.361 7.131 4.620 1.00 96.81 113 THR A C 1
ATOM 861 O O . THR A 1 113 ? 12.348 6.943 5.337 1.00 96.81 113 THR A O 1
ATOM 864 N N . PHE A 1 114 ? 10.864 6.224 3.788 1.00 95.81 114 PHE A N 1
ATOM 865 C CA . PHE A 1 114 ? 11.425 4.907 3.509 1.00 95.81 114 PHE A CA 1
ATOM 866 C C . PHE A 1 114 ? 11.822 4.856 2.039 1.00 95.81 114 PHE A C 1
ATOM 868 O O . PHE A 1 114 ? 11.128 5.437 1.209 1.00 95.81 114 PHE A O 1
ATOM 875 N N . SER A 1 115 ? 12.924 4.186 1.709 1.00 93.94 115 SER A N 1
ATOM 876 C CA . SER A 1 115 ? 13.418 4.126 0.332 1.00 93.94 115 SER A CA 1
ATOM 877 C C . SER A 1 115 ? 13.699 2.695 -0.091 1.00 93.94 115 SER A C 1
ATOM 879 O O . SER A 1 115 ? 14.256 1.928 0.691 1.00 93.94 115 SER A O 1
ATOM 881 N N . CYS A 1 116 ? 13.419 2.372 -1.349 1.00 91.12 116 CYS A N 1
ATOM 882 C CA . CYS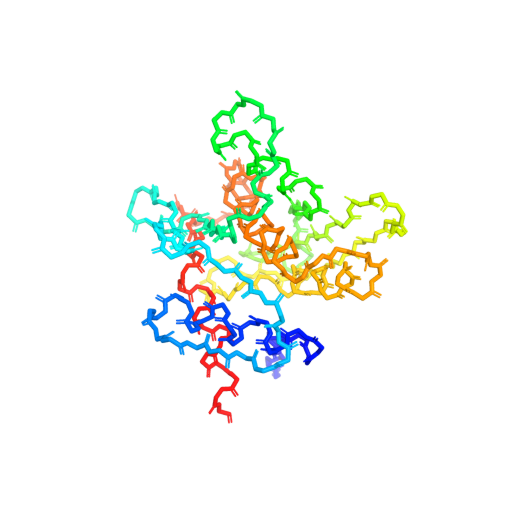 A 1 116 ? 13.845 1.120 -1.969 1.00 91.12 116 CYS A CA 1
ATOM 883 C C . CYS A 1 116 ? 14.314 1.350 -3.410 1.00 91.12 116 CYS A C 1
ATOM 885 O O . CYS A 1 116 ? 13.955 2.346 -4.039 1.00 91.12 116 CYS A O 1
ATOM 887 N N . GLU A 1 117 ? 15.142 0.441 -3.919 1.00 89.62 117 GLU A N 1
ATOM 888 C CA . GLU A 1 117 ? 15.396 0.341 -5.356 1.00 89.62 117 GLU A CA 1
ATOM 889 C C . GLU A 1 117 ? 14.298 -0.537 -5.965 1.00 89.62 117 GLU A C 1
ATOM 891 O O . GLU A 1 117 ? 13.954 -1.581 -5.406 1.00 89.62 117 GLU A O 1
ATOM 896 N N . TYR A 1 118 ? 13.735 -0.101 -7.086 1.00 86.62 118 TYR A N 1
ATOM 897 C CA . TYR A 1 118 ? 12.611 -0.748 -7.746 1.00 86.62 118 TYR A CA 1
ATOM 898 C C . TYR A 1 118 ? 12.908 -0.898 -9.235 1.00 86.62 118 TYR A C 1
ATOM 900 O O . TYR A 1 118 ? 13.147 0.092 -9.926 1.00 86.62 118 TYR A O 1
ATOM 908 N N . ASP A 1 119 ? 12.918 -2.134 -9.728 1.00 84.56 119 ASP A N 1
ATOM 909 C CA . ASP A 1 119 ? 13.175 -2.417 -11.138 1.00 84.56 119 ASP A CA 1
ATOM 910 C C . ASP A 1 119 ? 11.867 -2.482 -11.930 1.00 84.56 119 ASP A C 1
ATOM 912 O O . ASP A 1 119 ? 11.087 -3.431 -11.806 1.00 84.56 119 ASP A O 1
ATOM 916 N N . LEU A 1 120 ? 11.661 -1.477 -12.782 1.00 80.00 120 LEU A N 1
ATOM 917 C CA . LEU A 1 120 ? 10.473 -1.325 -13.619 1.00 80.00 120 LEU A CA 1
ATOM 918 C C . LEU A 1 120 ? 10.338 -2.446 -14.662 1.00 80.00 120 LEU A C 1
ATOM 920 O O . LEU A 1 120 ? 9.233 -2.725 -15.114 1.00 80.00 120 LEU A O 1
ATOM 924 N N . ALA A 1 121 ? 11.429 -3.124 -15.029 1.00 75.94 121 ALA A N 1
ATOM 925 C CA . ALA A 1 121 ? 11.384 -4.232 -15.985 1.00 75.94 121 ALA A CA 1
ATOM 926 C C . ALA A 1 121 ? 11.000 -5.577 -15.349 1.00 75.94 121 ALA A C 1
ATOM 928 O O . ALA A 1 121 ? 10.718 -6.536 -16.065 1.00 75.94 121 ALA A O 1
ATOM 929 N N . SER A 1 122 ? 11.023 -5.676 -14.018 1.00 69.06 122 SER A N 1
ATOM 930 C CA . SER A 1 122 ? 11.070 -6.973 -13.332 1.00 69.06 122 SER A CA 1
ATOM 931 C C . SER A 1 122 ? 9.719 -7.586 -12.963 1.00 69.06 122 SER A C 1
ATOM 933 O O . SER A 1 122 ? 9.706 -8.583 -12.249 1.00 69.06 122 SER A O 1
ATOM 935 N N . GLU A 1 123 ? 8.588 -7.026 -13.415 1.00 64.94 123 GLU A N 1
ATOM 936 C CA . GLU A 1 123 ? 7.265 -7.372 -12.863 1.00 64.94 123 GLU A CA 1
ATOM 937 C C . GLU A 1 123 ? 7.333 -7.428 -11.321 1.00 64.94 123 GLU A C 1
ATOM 939 O O . GLU A 1 123 ? 6.937 -8.412 -10.704 1.00 64.94 123 GLU A O 1
ATOM 944 N N . ALA A 1 124 ? 7.920 -6.411 -10.683 1.00 71.88 124 ALA A N 1
ATOM 945 C CA . ALA A 1 124 ? 8.106 -6.384 -9.233 1.00 71.88 124 ALA A CA 1
ATOM 946 C C . ALA A 1 124 ? 6.768 -6.251 -8.487 1.00 71.88 124 ALA A C 1
ATOM 948 O O . ALA A 1 124 ? 5.750 -5.824 -9.050 1.00 71.88 124 ALA A O 1
ATOM 949 N N . GLY A 1 125 ? 6.721 -6.734 -7.239 1.00 88.00 125 GLY A N 1
ATOM 950 C CA . GLY A 1 125 ? 5.571 -6.567 -6.337 1.00 88.00 125 GLY A CA 1
ATOM 951 C C . GLY A 1 125 ? 5.338 -5.106 -5.950 1.00 88.00 125 GLY A C 1
ATOM 952 O O . GLY A 1 125 ? 5.916 -4.202 -6.543 1.00 88.00 125 GLY A O 1
ATOM 953 N N . ILE A 1 126 ? 4.538 -4.838 -4.927 1.00 91.50 126 ILE A N 1
ATOM 954 C CA . ILE A 1 126 ? 4.441 -3.494 -4.355 1.00 91.50 126 ILE A CA 1
ATOM 955 C C . ILE A 1 126 ? 5.819 -3.109 -3.773 1.00 91.50 126 ILE A C 1
ATOM 957 O O . ILE A 1 126 ? 6.470 -3.923 -3.108 1.00 91.50 126 ILE A O 1
ATOM 961 N N . PRO A 1 127 ? 6.308 -1.876 -4.010 1.00 91.88 127 PRO A N 1
ATOM 962 C CA . PRO A 1 127 ? 7.563 -1.395 -3.444 1.00 91.88 127 PRO A CA 1
ATOM 963 C C . PRO A 1 127 ? 7.661 -1.626 -1.924 1.00 91.88 127 PRO A C 1
ATOM 965 O O . PRO A 1 127 ? 6.778 -1.175 -1.187 1.00 91.88 127 PRO A O 1
ATOM 968 N N . PRO A 1 128 ? 8.744 -2.249 -1.413 1.00 92.62 128 PRO A N 1
ATOM 969 C CA . PRO A 1 128 ? 8.932 -2.479 0.023 1.00 92.62 128 PRO A CA 1
ATOM 970 C C . PRO A 1 128 ? 8.783 -1.224 0.884 1.00 92.62 128 PRO A C 1
ATOM 972 O O . PRO A 1 128 ? 8.238 -1.290 1.984 1.00 92.62 128 PRO A O 1
ATOM 975 N N . SER A 1 129 ? 9.195 -0.063 0.367 1.00 94.12 129 SER A N 1
ATOM 976 C CA . SER A 1 129 ? 9.077 1.211 1.078 1.00 94.12 129 SER A CA 1
ATOM 977 C C . SER A 1 129 ? 7.627 1.584 1.416 1.00 94.12 129 SER A C 1
ATOM 979 O O . SER A 1 129 ? 7.403 2.248 2.427 1.00 94.12 129 SER A O 1
ATOM 981 N N . ILE A 1 130 ? 6.634 1.137 0.633 1.00 95.12 130 ILE A N 1
ATOM 982 C CA . ILE A 1 130 ? 5.209 1.334 0.951 1.00 95.12 130 ILE A CA 1
ATOM 983 C C . ILE A 1 130 ? 4.806 0.470 2.144 1.00 95.12 130 ILE A C 1
ATOM 985 O O . ILE A 1 130 ? 4.157 0.967 3.064 1.00 95.12 130 ILE A O 1
ATOM 989 N N . TYR A 1 131 ? 5.215 -0.800 2.169 1.00 95.56 131 TYR A N 1
ATOM 990 C CA . TYR A 1 131 ? 4.939 -1.685 3.301 1.00 95.56 131 TYR A CA 1
ATOM 991 C C . TYR A 1 131 ? 5.595 -1.186 4.592 1.00 95.56 131 TYR A C 1
ATOM 993 O O . TYR A 1 131 ? 4.969 -1.201 5.651 1.00 95.56 131 TYR A O 1
ATOM 1001 N N . GLU A 1 132 ? 6.832 -0.696 4.512 1.00 96.19 132 GLU A N 1
ATOM 1002 C CA . GLU A 1 132 ? 7.532 -0.096 5.651 1.00 96.19 132 GLU A CA 1
ATOM 1003 C C . GLU A 1 132 ? 6.848 1.190 6.137 1.00 96.19 132 GLU A C 1
ATOM 1005 O O . GLU A 1 132 ? 6.665 1.373 7.343 1.00 96.19 132 GLU A O 1
ATOM 1010 N N . ALA A 1 133 ? 6.418 2.054 5.213 1.00 96.75 133 ALA A N 1
ATOM 1011 C CA . ALA A 1 133 ? 5.667 3.267 5.525 1.00 96.75 133 ALA A CA 1
ATOM 1012 C C . ALA A 1 133 ? 4.323 2.952 6.201 1.00 96.75 133 ALA A C 1
ATOM 1014 O O . ALA A 1 133 ? 3.990 3.557 7.223 1.00 96.75 133 ALA A O 1
ATOM 1015 N N . TYR A 1 134 ? 3.587 1.965 5.686 1.00 96.81 134 TYR A N 1
ATOM 1016 C CA . TYR A 1 134 ? 2.343 1.484 6.281 1.00 96.81 134 TYR A CA 1
ATOM 1017 C C . TYR A 1 134 ? 2.573 0.897 7.680 1.00 96.81 134 TYR A C 1
ATOM 1019 O O . TYR A 1 134 ? 1.877 1.265 8.626 1.00 96.81 134 TYR A O 1
ATOM 1027 N N . ALA A 1 135 ? 3.582 0.036 7.849 1.00 96.75 135 ALA A N 1
ATOM 1028 C CA . ALA A 1 135 ? 3.919 -0.549 9.146 1.00 96.75 135 ALA A CA 1
ATOM 1029 C C . ALA A 1 135 ? 4.310 0.524 10.169 1.00 96.75 135 ALA A C 1
ATOM 1031 O O . ALA A 1 135 ? 3.891 0.474 11.327 1.00 96.75 135 ALA A O 1
ATOM 1032 N N . TYR A 1 136 ? 5.069 1.532 9.735 1.00 97.50 136 TYR A N 1
ATOM 1033 C CA . TYR A 1 136 ? 5.415 2.675 10.567 1.00 97.50 136 TYR A CA 1
ATOM 1034 C C . TYR A 1 136 ? 4.180 3.470 10.991 1.00 97.50 136 TYR A C 1
ATOM 1036 O O . TYR A 1 136 ? 4.020 3.743 12.182 1.00 97.50 136 TYR A O 1
ATOM 1044 N N . LEU A 1 137 ? 3.290 3.802 10.054 1.00 96.06 137 LEU A N 1
ATOM 1045 C CA . LEU A 1 137 ? 2.061 4.526 10.362 1.00 96.06 137 LEU A CA 1
ATOM 1046 C C . LEU A 1 137 ? 1.160 3.722 11.310 1.00 96.06 137 LEU A C 1
ATOM 1048 O O . LEU A 1 137 ? 0.695 4.263 12.313 1.00 96.06 137 LEU A O 1
ATOM 1052 N N . SER A 1 138 ? 0.987 2.421 11.058 1.00 94.75 138 SER A N 1
ATOM 1053 C CA . SER A 1 138 ? 0.193 1.539 11.921 1.00 94.75 138 SER A CA 1
ATOM 1054 C C . SER A 1 138 ? 0.749 1.434 13.340 1.00 94.75 138 SER A C 1
ATOM 1056 O O . SER A 1 138 ? -0.028 1.215 14.263 1.00 94.75 138 SER A O 1
ATOM 1058 N N . ALA A 1 139 ? 2.066 1.530 13.527 1.00 96.19 139 ALA A N 1
ATOM 1059 C CA . ALA A 1 139 ? 2.688 1.406 14.843 1.00 96.19 139 ALA A CA 1
ATOM 1060 C C . ALA A 1 139 ? 2.692 2.716 15.648 1.00 96.19 139 ALA A C 1
ATOM 1062 O O . ALA A 1 139 ? 2.941 2.685 16.851 1.00 96.19 139 ALA A O 1
ATOM 1063 N N . ASN A 1 140 ? 2.471 3.862 14.994 1.00 96.88 140 ASN A N 1
ATOM 1064 C CA . ASN A 1 140 ? 2.665 5.182 15.603 1.00 96.88 140 ASN A CA 1
ATOM 1065 C C . ASN A 1 140 ? 1.411 6.067 15.583 1.00 96.88 140 ASN A C 1
ATOM 1067 O O . ASN A 1 140 ? 1.470 7.186 16.085 1.00 96.88 140 ASN A O 1
ATOM 1071 N N . SER A 1 141 ? 0.298 5.601 15.016 1.00 91.81 141 SER A N 1
ATOM 1072 C CA . SER A 1 141 ? -0.967 6.341 14.963 1.00 91.81 141 SER A CA 1
ATOM 1073 C C . SER A 1 141 ? -2.062 5.664 15.788 1.00 91.81 141 SER A C 1
ATOM 1075 O O . SER A 1 141 ? -1.982 4.480 16.104 1.00 91.81 141 SER A O 1
ATOM 1077 N N . GLU A 1 142 ? -3.103 6.429 16.113 1.00 89.81 142 GLU A N 1
ATOM 1078 C CA . GLU A 1 142 ? -4.339 5.931 16.734 1.00 89.81 142 GLU A CA 1
ATOM 1079 C C . GLU A 1 142 ? -5.397 5.532 15.685 1.00 89.81 142 GLU A C 1
ATOM 1081 O O . GLU A 1 142 ? -6.562 5.334 16.022 1.00 89.81 142 GLU A O 1
ATOM 1086 N N . LEU A 1 143 ? -5.001 5.432 14.410 1.00 87.00 143 LEU A N 1
ATOM 1087 C CA . LEU A 1 143 ? -5.890 5.060 13.314 1.00 87.00 143 LEU A CA 1
ATOM 1088 C C . LEU A 1 143 ? -6.381 3.620 13.478 1.00 87.00 143 LEU A C 1
ATOM 1090 O O . LEU A 1 143 ? -5.629 2.712 13.849 1.00 87.00 143 LEU A O 1
ATOM 1094 N N . SER A 1 144 ? -7.649 3.400 13.146 1.00 86.06 144 SER A N 1
ATOM 1095 C CA . SER A 1 144 ? -8.217 2.062 13.067 1.00 86.06 144 SER A CA 1
ATOM 1096 C C . SER A 1 144 ? -7.560 1.254 11.945 1.00 86.06 144 SER A C 1
ATOM 1098 O O . SER A 1 144 ? -7.019 1.783 10.971 1.00 86.06 144 SER A O 1
ATOM 1100 N N . LYS A 1 145 ? -7.642 -0.075 12.046 1.00 85.69 145 LYS A N 1
ATOM 1101 C CA . LYS A 1 145 ? -7.119 -0.968 11.004 1.00 85.69 145 LYS A CA 1
ATOM 1102 C C . LYS A 1 145 ? -7.820 -0.773 9.658 1.00 85.69 145 LYS A C 1
ATOM 1104 O O . LYS A 1 145 ? -7.182 -0.959 8.628 1.00 85.69 145 LYS A O 1
ATOM 1109 N N . GLY A 1 146 ? -9.090 -0.363 9.666 1.00 82.62 146 GLY A N 1
ATOM 1110 C CA . GLY A 1 146 ? -9.810 -0.013 8.446 1.00 82.62 146 GLY A CA 1
ATOM 1111 C C . GLY A 1 146 ? -9.206 1.211 7.757 1.00 82.62 146 GLY A C 1
ATOM 1112 O O . GLY A 1 146 ? -8.800 1.116 6.605 1.00 82.62 146 GLY A O 1
ATOM 1113 N N . GLU A 1 147 ? -9.032 2.312 8.494 1.00 84.56 147 GLU A N 1
ATOM 1114 C CA . GLU A 1 147 ? -8.412 3.545 7.977 1.00 84.56 147 GLU A CA 1
ATOM 1115 C C . GLU A 1 147 ? -7.000 3.304 7.445 1.00 84.56 147 GLU A C 1
ATOM 1117 O O . GLU A 1 147 ? -6.627 3.803 6.385 1.00 84.56 147 GLU A O 1
ATOM 1122 N N . LEU A 1 148 ? -6.209 2.505 8.163 1.00 89.62 148 LEU A N 1
ATOM 1123 C CA . LEU A 1 148 ? -4.870 2.140 7.719 1.00 89.62 148 LEU A CA 1
ATOM 1124 C C . LEU A 1 148 ? -4.917 1.423 6.363 1.00 89.62 148 LEU A C 1
ATOM 1126 O O . LEU A 1 148 ? -4.140 1.771 5.475 1.00 89.62 148 LEU A O 1
ATOM 1130 N N . LEU A 1 149 ? -5.822 0.456 6.173 1.00 89.44 149 LEU A N 1
ATOM 1131 C CA . LEU A 1 149 ? -5.969 -0.244 4.891 1.00 89.44 149 LEU A CA 1
ATOM 1132 C C . LEU A 1 149 ? -6.414 0.694 3.763 1.00 89.44 149 LEU A C 1
ATOM 1134 O O . LEU A 1 149 ? -5.917 0.575 2.647 1.00 89.44 149 LEU A O 1
ATOM 1138 N N . GLU A 1 150 ? -7.291 1.656 4.035 1.00 86.62 150 GLU A N 1
ATOM 1139 C CA . GLU A 1 150 ? -7.676 2.671 3.045 1.00 86.62 150 GLU A CA 1
ATOM 1140 C C . GLU A 1 150 ? -6.467 3.525 2.631 1.00 86.62 150 GLU A C 1
ATOM 1142 O O . GLU A 1 150 ? -6.218 3.720 1.439 1.00 86.62 150 GLU A O 1
ATOM 1147 N N . ILE A 1 151 ? -5.639 3.938 3.598 1.00 90.19 151 ILE A N 1
ATOM 1148 C CA . ILE A 1 151 ? -4.378 4.655 3.350 1.00 90.19 151 ILE A CA 1
ATOM 1149 C C . ILE A 1 151 ? -3.392 3.795 2.552 1.00 90.19 151 ILE A C 1
ATOM 1151 O O . ILE A 1 151 ? -2.719 4.311 1.661 1.00 90.19 151 ILE A O 1
ATOM 1155 N N . PHE A 1 152 ? -3.314 2.489 2.823 1.00 93.00 152 PHE A N 1
ATOM 1156 C CA . PHE A 1 152 ? -2.509 1.562 2.024 1.00 93.00 152 PHE A CA 1
ATOM 1157 C C . PHE A 1 152 ? -2.966 1.545 0.561 1.00 93.00 152 PHE A C 1
ATOM 1159 O O . PHE A 1 152 ? -2.137 1.689 -0.336 1.00 93.00 152 PHE A O 1
ATOM 1166 N N . GLY A 1 153 ? -4.275 1.444 0.316 1.00 89.56 153 GLY A N 1
ATOM 1167 C CA . GLY A 1 153 ? -4.839 1.539 -1.031 1.00 89.56 153 GLY A CA 1
ATOM 1168 C C . GLY A 1 153 ? -4.482 2.861 -1.718 1.00 89.56 153 GLY A C 1
ATOM 1169 O O . GLY A 1 153 ? -3.978 2.866 -2.842 1.00 89.56 153 GLY A O 1
ATOM 1170 N N . GLY A 1 154 ? -4.627 3.984 -1.005 1.00 87.88 154 GLY A N 1
ATOM 1171 C CA . GLY A 1 154 ? -4.198 5.305 -1.475 1.00 87.88 154 GLY A CA 1
ATOM 1172 C C . GLY A 1 154 ? -2.713 5.356 -1.852 1.00 87.88 154 GLY A C 1
ATOM 1173 O O . GLY A 1 154 ? -2.369 5.830 -2.934 1.00 87.88 154 GLY A O 1
ATOM 1174 N N . ALA A 1 155 ? -1.833 4.798 -1.019 1.00 91.50 155 ALA A N 1
ATOM 1175 C CA . ALA A 1 155 ? -0.399 4.714 -1.298 1.00 91.50 155 ALA A CA 1
ATOM 1176 C C . ALA A 1 155 ? -0.110 3.939 -2.594 1.00 91.50 155 ALA A C 1
ATOM 1178 O O . ALA A 1 155 ? 0.698 4.376 -3.415 1.00 91.50 155 ALA A O 1
ATOM 1179 N N . VAL A 1 156 ? -0.806 2.819 -2.811 1.00 91.00 156 VAL A N 1
ATOM 1180 C CA . VAL A 1 156 ? -0.669 2.009 -4.029 1.00 91.00 156 VAL A CA 1
ATOM 1181 C C . VAL A 1 156 ? -1.190 2.760 -5.256 1.00 91.00 156 VAL A C 1
ATOM 1183 O O . VAL A 1 156 ? -0.528 2.757 -6.290 1.00 91.00 156 VAL A O 1
ATOM 1186 N N . CYS A 1 157 ? -2.322 3.463 -5.152 1.00 84.50 157 CYS A N 1
ATOM 1187 C CA . CYS A 1 157 ? -2.807 4.331 -6.230 1.00 84.50 157 CYS A CA 1
ATOM 1188 C C . CYS A 1 157 ? -1.816 5.460 -6.562 1.00 84.50 157 CYS A C 1
ATOM 1190 O O . CYS A 1 157 ? -1.660 5.825 -7.728 1.00 84.50 157 CYS A O 1
ATOM 1192 N N . SER A 1 158 ? -1.110 5.996 -5.559 1.00 84.69 158 SER A N 1
ATOM 1193 C CA . SER A 1 158 ? -0.141 7.078 -5.768 1.00 84.69 158 SER A CA 1
ATOM 1194 C C . SER A 1 158 ? 1.025 6.671 -6.681 1.00 84.69 158 SER A C 1
ATOM 1196 O O . SER A 1 158 ? 1.546 7.518 -7.408 1.00 84.69 158 SER A O 1
ATOM 1198 N N . LEU A 1 159 ? 1.359 5.375 -6.747 1.00 84.88 159 LEU A N 1
ATOM 1199 C CA . LEU A 1 159 ? 2.360 4.860 -7.682 1.00 84.88 159 LEU A CA 1
ATOM 1200 C C . LEU A 1 159 ? 1.975 5.152 -9.128 1.00 84.88 159 LEU A C 1
ATOM 1202 O O . LEU A 1 159 ? 2.767 5.726 -9.869 1.00 84.88 159 LEU A O 1
ATOM 1206 N N . ALA A 1 160 ? 0.757 4.804 -9.535 1.00 77.50 160 ALA A N 1
ATOM 1207 C CA . ALA A 1 160 ? 0.343 5.014 -10.914 1.00 77.50 160 ALA A CA 1
ATOM 1208 C C . ALA A 1 160 ? -0.073 6.453 -11.211 1.00 77.50 160 ALA A C 1
ATOM 1210 O O . ALA A 1 160 ? 0.074 6.870 -12.353 1.00 77.50 160 ALA A O 1
ATOM 1211 N N . CYS A 1 161 ? -0.583 7.203 -10.226 1.00 74.44 161 CYS A N 1
ATOM 1212 C CA . CYS A 1 161 ? -1.078 8.568 -10.436 1.00 74.44 161 CYS A CA 1
ATOM 1213 C C . CYS A 1 161 ? -0.001 9.652 -10.298 1.00 74.44 161 CYS A C 1
ATOM 1215 O O . CYS A 1 161 ? -0.045 10.643 -11.024 1.00 74.44 161 CYS A O 1
ATOM 1217 N N . ASN A 1 162 ? 0.958 9.480 -9.384 1.00 74.50 162 ASN A N 1
ATOM 1218 C CA . ASN A 1 162 ? 1.917 10.529 -9.023 1.00 74.50 162 ASN A CA 1
ATOM 1219 C C . ASN A 1 162 ? 3.367 10.143 -9.324 1.00 74.50 162 ASN A C 1
ATOM 1221 O O . ASN A 1 162 ? 4.175 11.021 -9.612 1.00 74.50 162 ASN A O 1
ATOM 1225 N N . THR A 1 163 ? 3.711 8.856 -9.245 1.00 78.62 163 THR A N 1
ATOM 1226 C CA . THR A 1 163 ? 5.108 8.407 -9.349 1.00 78.62 163 THR A CA 1
ATOM 1227 C C . THR A 1 163 ? 5.475 7.956 -10.759 1.00 78.62 163 THR A C 1
ATOM 1229 O O . THR A 1 163 ? 6.499 8.363 -11.289 1.00 78.62 163 THR A O 1
ATOM 1232 N N . PHE A 1 164 ? 4.632 7.143 -11.391 1.00 76.12 164 PHE A N 1
ATOM 1233 C CA . PHE A 1 164 ? 4.895 6.559 -12.708 1.00 76.12 164 PHE A CA 1
ATOM 1234 C C . PHE A 1 164 ? 4.150 7.271 -13.848 1.00 76.12 164 PHE A C 1
ATOM 1236 O O . PHE A 1 164 ? 4.438 7.019 -15.013 1.00 76.12 164 PHE A O 1
ATOM 1243 N N . TYR A 1 165 ? 3.213 8.173 -13.531 1.00 59.22 165 TYR A N 1
ATOM 1244 C CA . TYR A 1 165 ? 2.259 8.749 -14.490 1.00 59.22 165 TYR A CA 1
ATOM 1245 C C . TYR A 1 165 ? 2.881 9.663 -15.560 1.00 59.22 165 TYR A C 1
ATOM 1247 O O . TYR A 1 165 ? 2.256 9.884 -16.594 1.00 59.22 165 TYR A O 1
ATOM 1255 N N . TYR A 1 166 ? 4.083 10.211 -15.336 1.00 46.12 166 TYR A N 1
ATOM 1256 C CA . TYR A 1 166 ? 4.625 11.277 -16.194 1.00 46.12 166 TYR A CA 1
ATOM 1257 C C . TYR A 1 166 ? 6.139 11.261 -16.455 1.00 46.12 166 TYR A C 1
ATOM 1259 O O . TYR A 1 166 ? 6.590 12.084 -17.244 1.00 46.12 166 TYR A O 1
ATOM 1267 N N . ASP A 1 167 ? 6.925 10.355 -15.863 1.00 46.69 167 ASP A N 1
ATOM 1268 C CA . ASP A 1 167 ? 8.398 10.486 -15.838 1.00 46.69 167 ASP A CA 1
ATOM 1269 C C . ASP A 1 167 ? 9.155 9.359 -16.571 1.00 46.69 167 ASP A C 1
ATOM 1271 O O . ASP A 1 167 ? 10.273 8.981 -16.215 1.00 46.69 167 ASP A O 1
ATOM 1275 N N . PHE A 1 168 ? 8.560 8.816 -17.639 1.00 51.22 168 PHE A N 1
ATOM 1276 C CA . PHE A 1 168 ? 9.221 7.827 -18.505 1.00 51.22 168 PHE A CA 1
ATOM 1277 C C . PHE A 1 168 ? 10.190 8.431 -19.537 1.00 51.22 168 PHE A C 1
ATOM 1279 O O . PHE A 1 168 ? 10.666 7.713 -20.408 1.00 51.22 168 PHE A O 1
ATOM 1286 N N . ASP A 1 169 ? 10.577 9.704 -19.402 1.00 47.03 169 ASP A N 1
ATOM 1287 C CA . ASP A 1 169 ? 11.749 10.245 -20.113 1.00 47.03 169 ASP A CA 1
ATOM 1288 C C . ASP A 1 169 ? 13.080 9.732 -19.512 1.00 47.03 169 ASP A C 1
ATOM 1290 O O . ASP A 1 169 ? 14.128 9.810 -20.156 1.00 47.03 169 ASP A O 1
ATOM 1294 N N . TYR A 1 170 ? 13.062 9.180 -18.288 1.00 45.03 170 TYR A N 1
ATOM 1295 C CA . TYR A 1 170 ? 14.265 8.692 -17.595 1.00 45.03 170 TYR A CA 1
ATOM 1296 C C . TYR A 1 170 ? 14.567 7.201 -17.800 1.00 45.03 170 TYR A C 1
ATOM 1298 O O . TYR A 1 170 ? 15.719 6.790 -17.638 1.00 45.03 170 TYR A O 1
ATOM 1306 N N . ALA A 1 171 ? 13.574 6.387 -18.161 1.00 4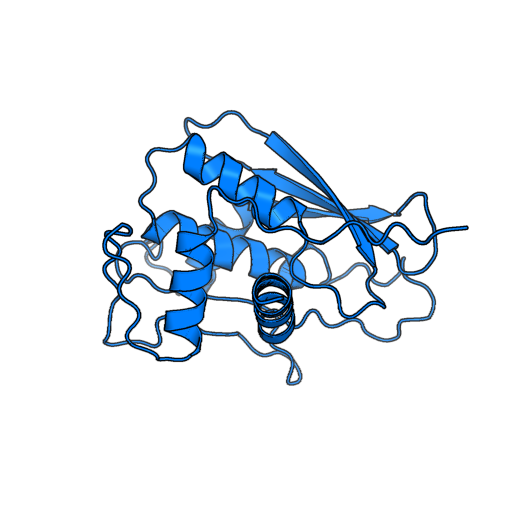7.00 171 ALA A N 1
ATOM 1307 C CA . ALA A 1 171 ? 13.747 4.952 -18.370 1.00 47.00 171 ALA A CA 1
ATOM 1308 C C . ALA A 1 171 ? 13.888 4.664 -19.869 1.00 47.00 171 ALA A C 1
ATOM 1310 O O . ALA A 1 171 ? 12.905 4.493 -20.583 1.00 47.00 171 ALA A O 1
ATOM 1311 N N . GLY A 1 172 ? 15.134 4.633 -20.347 1.00 46.41 172 GLY A N 1
ATOM 1312 C CA . GLY A 1 172 ? 15.444 4.229 -21.718 1.00 46.41 172 GLY A CA 1
ATOM 1313 C C . GLY A 1 172 ? 14.776 2.899 -22.100 1.00 46.41 172 GLY A C 1
ATOM 1314 O O . GLY A 1 172 ? 14.701 1.975 -21.291 1.00 46.41 172 GLY A O 1
ATOM 1315 N N . ASP A 1 173 ? 14.302 2.835 -23.344 1.00 47.28 173 ASP A N 1
ATOM 1316 C CA . ASP A 1 173 ? 13.748 1.673 -24.058 1.00 47.28 173 ASP A CA 1
ATOM 1317 C C . ASP A 1 173 ? 12.478 0.992 -23.493 1.00 47.28 173 ASP A C 1
ATOM 1319 O O . ASP A 1 173 ? 11.986 0.041 -24.105 1.00 47.28 173 ASP A O 1
ATOM 1323 N N . LEU A 1 174 ? 11.874 1.469 -22.398 1.00 50.47 174 LEU A N 1
ATOM 1324 C CA . LEU A 1 174 ? 10.557 0.990 -21.944 1.00 50.47 174 LEU A CA 1
ATOM 1325 C C . LEU A 1 174 ? 9.443 1.838 -22.577 1.00 50.47 174 LEU A C 1
ATOM 1327 O O . LEU A 1 174 ? 8.999 2.818 -21.989 1.00 50.47 174 LEU A O 1
ATOM 1331 N N . GLU A 1 175 ? 8.964 1.457 -23.769 1.00 51.50 175 GLU A N 1
ATOM 1332 C CA . GLU A 1 175 ? 7.928 2.214 -24.508 1.00 51.50 175 GLU A CA 1
ATOM 1333 C C . GLU A 1 175 ? 6.595 2.405 -23.753 1.00 51.50 175 GLU A C 1
ATOM 1335 O O . GLU A 1 175 ? 5.786 3.230 -24.166 1.00 51.50 175 GLU A O 1
ATOM 1340 N N . SER A 1 176 ? 6.366 1.718 -22.630 1.00 56.97 176 SER A N 1
ATOM 1341 C CA . SER A 1 176 ? 5.276 2.017 -21.692 1.00 56.97 176 SER A CA 1
ATOM 1342 C C . SER A 1 176 ? 5.330 1.060 -20.498 1.00 56.97 176 SER A C 1
ATOM 1344 O O . SER A 1 176 ? 5.027 -0.125 -20.650 1.00 56.97 176 SER A O 1
ATOM 1346 N N . PHE A 1 177 ? 5.693 1.534 -19.308 1.00 64.62 177 PHE A N 1
ATOM 1347 C CA . PHE A 1 177 ? 5.516 0.757 -18.077 1.00 64.62 177 PHE A CA 1
ATOM 1348 C C . PHE A 1 177 ? 4.126 1.018 -17.496 1.00 64.62 177 PHE A C 1
ATOM 1350 O O . PHE A 1 177 ? 3.728 2.168 -17.305 1.00 64.62 177 PHE A O 1
ATOM 1357 N N . TYR A 1 178 ? 3.414 -0.058 -17.167 1.00 70.12 178 TYR A N 1
ATOM 1358 C CA . TYR A 1 178 ? 2.140 -0.007 -16.462 1.00 70.12 178 TYR A CA 1
ATOM 1359 C C . TYR A 1 178 ? 2.257 -0.807 -15.169 1.00 70.12 178 TYR A C 1
ATOM 1361 O O . TYR A 1 178 ? 2.522 -2.008 -15.191 1.00 70.12 178 TYR A O 1
ATOM 1369 N N . PHE A 1 179 ? 2.065 -0.136 -14.035 1.00 79.00 179 PHE A N 1
ATOM 1370 C CA . PHE A 1 179 ? 2.018 -0.801 -12.740 1.00 79.00 179 PHE A CA 1
ATOM 1371 C C . PHE A 1 179 ? 0.662 -1.498 -12.570 1.00 79.00 179 PHE A C 1
ATOM 1373 O O . PHE A 1 179 ? -0.367 -0.828 -12.510 1.00 79.00 179 PHE A O 1
ATOM 1380 N N . ASP A 1 180 ? 0.670 -2.831 -12.502 1.00 84.19 180 ASP A N 1
ATOM 1381 C CA . ASP A 1 180 ? -0.508 -3.645 -12.186 1.00 84.19 180 ASP A CA 1
ATOM 1382 C C . ASP A 1 180 ? -0.542 -3.946 -10.680 1.00 84.19 180 ASP A C 1
ATOM 1384 O O . ASP A 1 180 ? 0.155 -4.836 -10.185 1.00 84.19 180 ASP A O 1
ATOM 1388 N N . ALA A 1 181 ? -1.360 -3.190 -9.948 1.00 86.50 181 ALA A N 1
ATOM 1389 C CA . ALA A 1 181 ? -1.514 -3.293 -8.501 1.00 86.50 181 ALA A CA 1
ATOM 1390 C C . ALA A 1 181 ? -2.079 -4.650 -8.050 1.00 86.50 181 ALA A C 1
ATOM 1392 O O . ALA A 1 181 ? -1.724 -5.131 -6.971 1.00 86.50 181 ALA A O 1
ATOM 1393 N N . TYR A 1 182 ? -2.942 -5.278 -8.857 1.00 87.50 182 TYR A N 1
ATOM 1394 C CA . TYR A 1 182 ? -3.511 -6.587 -8.538 1.00 87.50 182 TYR A CA 1
ATOM 1395 C C . TYR A 1 182 ? -2.447 -7.679 -8.663 1.00 87.50 182 TYR A C 1
ATOM 1397 O O . TYR A 1 182 ? -2.258 -8.476 -7.739 1.00 87.50 182 TYR A O 1
ATOM 1405 N N . ALA A 1 183 ? -1.721 -7.706 -9.783 1.00 86.81 183 ALA A N 1
ATOM 1406 C CA . ALA A 1 183 ? -0.645 -8.666 -10.002 1.00 86.81 183 ALA A CA 1
ATOM 1407 C C . ALA A 1 183 ? 0.494 -8.469 -8.989 1.00 86.81 183 ALA A C 1
ATOM 1409 O O . ALA A 1 183 ? 0.989 -9.447 -8.427 1.00 86.81 183 ALA A O 1
ATOM 1410 N N . ALA A 1 184 ? 0.860 -7.214 -8.707 1.00 88.69 184 ALA A N 1
ATOM 1411 C CA . ALA A 1 184 ? 1.885 -6.867 -7.729 1.00 88.69 184 ALA A CA 1
ATOM 1412 C C . ALA A 1 184 ? 1.550 -7.399 -6.329 1.00 88.69 184 ALA A C 1
ATOM 1414 O O . ALA A 1 184 ? 2.348 -8.131 -5.746 1.00 88.69 184 ALA A O 1
ATOM 1415 N N . PHE A 1 185 ? 0.343 -7.108 -5.832 1.00 90.00 185 PHE A N 1
ATOM 1416 C CA . PHE A 1 185 ? -0.086 -7.546 -4.504 1.00 90.00 185 PHE A CA 1
ATOM 1417 C C . PHE A 1 185 ? -0.161 -9.074 -4.372 1.00 90.00 185 PHE A C 1
ATOM 1419 O O . PHE A 1 185 ? 0.237 -9.631 -3.349 1.00 90.00 185 PHE A O 1
ATOM 1426 N N . ASN A 1 186 ? -0.659 -9.774 -5.398 1.00 88.38 186 ASN A N 1
ATOM 1427 C CA . ASN A 1 186 ? -0.737 -11.236 -5.356 1.00 88.38 186 ASN A CA 1
ATOM 1428 C C . ASN A 1 186 ? 0.653 -11.886 -5.350 1.00 88.38 186 ASN A C 1
ATOM 1430 O O . ASN A 1 186 ? 0.872 -12.814 -4.573 1.00 88.38 186 ASN A O 1
ATOM 1434 N N . ARG A 1 187 ? 1.610 -11.365 -6.131 1.00 87.62 187 ARG A N 1
ATOM 1435 C CA . ARG A 1 187 ? 2.996 -11.865 -6.135 1.00 87.62 187 ARG A CA 1
ATOM 1436 C C . ARG A 1 187 ? 3.668 -11.736 -4.766 1.00 87.62 187 ARG A C 1
ATOM 1438 O O . ARG A 1 187 ? 4.324 -12.680 -4.316 1.00 87.62 187 ARG A O 1
ATOM 1445 N N . ASP A 1 188 ? 3.466 -10.617 -4.072 1.00 88.00 188 ASP A N 1
ATOM 1446 C CA . ASP A 1 188 ? 4.022 -10.419 -2.725 1.00 88.00 188 ASP A CA 1
ATOM 1447 C C . ASP A 1 188 ? 3.468 -11.418 -1.701 1.00 88.00 188 ASP A C 1
ATOM 1449 O O . ASP A 1 188 ? 4.143 -11.761 -0.737 1.00 88.00 188 ASP A O 1
ATOM 1453 N N . LEU A 1 189 ? 2.248 -11.919 -1.901 1.00 83.19 189 LEU A N 1
ATOM 1454 C CA . LEU A 1 189 ? 1.622 -12.879 -0.992 1.00 83.19 189 LEU A CA 1
ATOM 1455 C C . LEU A 1 189 ? 1.885 -14.340 -1.352 1.00 83.19 189 LEU A C 1
ATOM 1457 O O . LEU A 1 189 ? 1.955 -15.183 -0.455 1.00 83.19 189 LEU A O 1
ATOM 1461 N N . GLU A 1 190 ? 2.058 -14.654 -2.635 1.00 78.06 190 GLU A N 1
ATOM 1462 C CA . GLU A 1 190 ? 2.475 -15.984 -3.095 1.00 78.06 190 GLU A CA 1
ATOM 1463 C C . GLU A 1 190 ? 3.902 -16.312 -2.636 1.00 78.06 190 GLU A C 1
ATOM 1465 O O . GLU A 1 190 ? 4.182 -17.437 -2.222 1.00 78.06 190 GLU A O 1
ATOM 1470 N N . THR A 1 191 ? 4.786 -15.310 -2.602 1.00 64.25 191 THR A N 1
ATOM 1471 C CA . THR A 1 191 ? 6.168 -15.448 -2.105 1.00 64.25 191 THR A CA 1
ATOM 1472 C C . THR A 1 191 ? 6.272 -15.711 -0.598 1.00 64.25 191 THR A C 1
ATOM 1474 O O . THR A 1 191 ? 7.338 -16.095 -0.127 1.00 64.25 191 THR A O 1
ATOM 1477 N N . ILE A 1 192 ? 5.177 -15.571 0.158 1.00 60.41 192 ILE A N 1
ATOM 1478 C CA . ILE A 1 192 ? 5.110 -15.852 1.605 1.00 60.41 192 ILE A CA 1
ATOM 1479 C C . ILE A 1 192 ? 4.603 -17.281 1.892 1.00 60.41 192 ILE A C 1
ATOM 1481 O O . ILE A 1 192 ? 4.730 -17.775 3.013 1.00 60.41 192 ILE A O 1
ATOM 1485 N N . GLN A 1 193 ? 4.023 -17.968 0.899 1.00 45.53 193 GLN A N 1
ATOM 1486 C CA . GLN A 1 193 ? 3.496 -19.335 1.047 1.00 45.53 193 GLN A CA 1
ATOM 1487 C C . GLN A 1 193 ? 4.529 -20.442 0.746 1.00 45.53 193 GLN A C 1
ATOM 1489 O O . GLN A 1 193 ? 4.191 -21.629 0.820 1.00 45.53 193 GLN A O 1
ATOM 1494 N N . HIS A 1 194 ? 5.780 -20.074 0.457 1.00 35.38 194 HIS A N 1
ATOM 1495 C CA . HIS A 1 194 ? 6.903 -20.974 0.171 1.00 35.38 194 HIS A CA 1
ATOM 1496 C C . HIS A 1 194 ? 8.104 -20.684 1.073 1.00 35.38 194 HIS A C 1
ATOM 1498 O O . HIS A 1 194 ? 8.826 -21.660 1.382 1.00 35.38 194 HIS A O 1
#

Secondary structure (DSSP, 8-state):
-----------GGGHHHHHHHHHHHTT-----TT------TTS-SEE--EETTEE---EE--SS-S---SS-HHHHHHHHHHHEEEEEEE-TT-TTEEEEEEEE--TTS--EEEEEEEETTTT--S-HHHHHHHHHHHHH----HHHHHHHHHHHHHHIIIIISSS-TTSSTT-S-----HHHHHHHHHHTT--

Organism: NCBI:txid28171

pLDDT: mean 75.1, std 17.69, range [30.97, 97.5]